Protein AF-A0AAJ1HZD8-F1 (afdb_monomer_lite)

Secondary structure (DSSP, 8-state):
-HHHHHHHHHHHHHHHHHHHHHHHHHHHH-TTGGGTS-SSHHHHHHHHHHHHHHHHHHHHHHHHHHHHHHHHHHHHHHHHHHHHHHHHHHHHHHHHHHHHHHHHHHHHHHHTTSS-HHHHHHHHHHHHHHHHHHHHTS-GGGSS-HHHHHHHHHHHHHHHHHHHHTTS--HHHHHHHHHHHHHHHHHHHHHHHHHHHHHTT-

Structure (mmCIF, N/CA/C/O backbone):
data_AF-A0AAJ1HZD8-F1
#
_entry.id   AF-A0AAJ1HZD8-F1
#
loop_
_atom_site.group_PDB
_atom_site.id
_atom_site.type_symbol
_atom_site.label_atom_id
_atom_site.label_alt_id
_atom_site.label_comp_id
_atom_site.label_asym_id
_atom_site.label_entity_id
_atom_site.label_seq_id
_atom_site.pdbx_PDB_ins_code
_atom_site.Cartn_x
_atom_site.Cartn_y
_atom_site.Cartn_z
_atom_site.occupancy
_atom_site.B_iso_or_equiv
_atom_site.auth_seq_id
_atom_site.auth_comp_id
_atom_site.auth_asym_id
_atom_site.auth_atom_id
_atom_site.pdbx_PDB_model_num
ATOM 1 N N . MET A 1 1 ? 4.731 23.337 -42.288 1.00 46.94 1 MET A N 1
ATOM 2 C CA . MET A 1 1 ? 5.148 22.136 -43.049 1.00 46.94 1 MET A CA 1
ATOM 3 C C . MET A 1 1 ? 6.538 22.318 -43.669 1.00 46.94 1 MET A C 1
ATOM 5 O O . MET A 1 1 ? 7.346 21.410 -43.554 1.00 46.94 1 MET A O 1
ATOM 9 N N . GLU A 1 2 ? 6.881 23.504 -44.189 1.00 43.34 2 GLU A N 1
ATOM 10 C CA . GLU A 1 2 ? 8.211 23.813 -44.765 1.00 43.34 2 GLU A CA 1
ATOM 11 C C . GLU A 1 2 ? 9.410 23.702 -43.801 1.00 43.34 2 GLU A C 1
ATOM 13 O O . GLU A 1 2 ? 10.510 23.363 -44.230 1.00 43.34 2 GLU A O 1
ATOM 18 N N . ILE A 1 3 ? 9.221 23.942 -42.497 1.00 48.44 3 ILE A N 1
ATOM 19 C CA . ILE A 1 3 ? 10.317 23.880 -41.508 1.00 48.44 3 ILE A CA 1
ATOM 20 C C . ILE A 1 3 ? 10.829 22.440 -41.311 1.00 48.44 3 ILE A C 1
ATOM 22 O O . ILE A 1 3 ? 12.027 22.245 -41.132 1.00 48.44 3 ILE A O 1
ATOM 26 N N . ARG A 1 4 ? 9.957 21.422 -41.412 1.00 42.38 4 ARG A N 1
ATOM 27 C CA . ARG A 1 4 ? 10.372 20.008 -41.302 1.00 42.38 4 ARG A CA 1
ATOM 28 C C . ARG A 1 4 ? 11.200 19.562 -42.509 1.00 42.38 4 ARG A C 1
ATOM 30 O O . ARG A 1 4 ? 12.235 18.939 -42.329 1.00 42.38 4 ARG A O 1
ATOM 37 N N . VAL A 1 5 ? 10.811 19.981 -43.715 1.00 49.56 5 VAL A N 1
ATOM 38 C CA . VAL A 1 5 ? 11.510 19.623 -44.965 1.00 49.56 5 VAL A CA 1
ATOM 39 C C . VAL A 1 5 ? 12.935 20.197 -45.001 1.00 49.56 5 VAL A C 1
ATOM 41 O O . VAL A 1 5 ? 13.863 19.522 -45.439 1.00 49.56 5 VAL A O 1
ATOM 44 N N . LYS A 1 6 ? 13.141 21.421 -44.490 1.00 48.50 6 LYS A N 1
ATOM 45 C CA . LYS A 1 6 ? 14.481 22.033 -44.400 1.00 48.50 6 LYS A CA 1
ATOM 46 C C . LYS A 1 6 ? 15.377 21.353 -43.360 1.00 48.50 6 LYS A C 1
ATOM 48 O O . LYS A 1 6 ? 16.585 21.277 -43.569 1.00 48.50 6 LYS A O 1
ATOM 53 N N . PHE A 1 7 ? 14.796 20.859 -42.266 1.00 55.00 7 PHE A N 1
ATOM 54 C CA . PHE A 1 7 ? 15.540 20.154 -41.223 1.00 55.00 7 PHE A CA 1
ATOM 55 C C . PHE A 1 7 ? 16.021 18.780 -41.704 1.00 55.00 7 PHE A C 1
ATOM 57 O O . PHE A 1 7 ? 17.182 18.435 -41.496 1.00 55.00 7 PHE A O 1
ATOM 64 N N . ASP A 1 8 ? 15.176 18.054 -42.440 1.00 56.31 8 ASP A N 1
ATOM 65 C CA . ASP A 1 8 ? 15.556 16.775 -43.043 1.00 56.31 8 ASP A CA 1
ATOM 66 C C . ASP A 1 8 ? 16.669 16.966 -44.083 1.00 56.31 8 ASP A C 1
ATOM 68 O O . ASP A 1 8 ? 17.677 16.266 -44.038 1.00 56.31 8 ASP A O 1
ATOM 72 N N . ALA A 1 9 ? 16.560 17.965 -44.968 1.00 63.78 9 ALA A N 1
ATOM 73 C CA . ALA A 1 9 ? 17.589 18.245 -45.975 1.00 63.78 9 ALA A CA 1
ATOM 74 C C . ALA A 1 9 ? 18.960 18.592 -45.358 1.00 63.78 9 ALA A C 1
ATOM 76 O O . ALA A 1 9 ? 19.994 18.133 -45.846 1.00 63.78 9 ALA A O 1
ATOM 77 N N . ALA A 1 10 ? 18.975 19.365 -44.267 1.00 68.50 10 ALA A N 1
ATOM 78 C CA . ALA A 1 10 ? 20.202 19.683 -43.541 1.00 68.50 10 ALA A CA 1
ATOM 79 C C . ALA A 1 10 ? 20.806 18.442 -42.862 1.00 68.50 10 ALA A C 1
ATOM 81 O O . ALA A 1 10 ? 22.021 18.252 -42.904 1.00 68.50 10 ALA A O 1
ATOM 82 N N . LEU A 1 11 ? 19.967 17.573 -42.289 1.00 70.44 11 LEU A N 1
ATOM 83 C CA . LEU A 1 11 ? 20.406 16.321 -41.674 1.00 70.44 11 LEU A CA 1
ATOM 84 C C . LEU A 1 11 ? 21.041 15.383 -42.713 1.00 70.44 11 LEU A C 1
ATOM 86 O O . LEU A 1 11 ? 22.143 14.888 -42.490 1.00 70.44 11 LEU A O 1
ATOM 90 N N . TRP A 1 12 ? 20.406 15.218 -43.879 1.00 72.75 12 TRP A N 1
ATOM 91 C CA . TRP A 1 12 ? 20.949 14.430 -44.992 1.00 72.75 12 TRP A CA 1
ATOM 92 C C . TRP A 1 12 ? 22.286 14.979 -45.497 1.00 72.75 12 TRP A C 1
ATOM 94 O O . TRP A 1 12 ? 23.216 14.205 -45.731 1.00 72.75 12 TRP A O 1
ATOM 104 N N . PHE A 1 13 ? 22.413 16.304 -45.620 1.00 74.50 13 PHE A N 1
ATOM 105 C CA . PHE A 1 13 ? 23.658 16.945 -46.047 1.00 74.50 13 PHE A CA 1
ATOM 106 C C . PHE A 1 13 ? 24.798 16.713 -45.046 1.00 74.50 13 PHE A C 1
ATOM 108 O O . PHE A 1 13 ? 25.905 16.352 -45.442 1.00 74.50 13 PHE A O 1
ATOM 115 N N . ILE A 1 14 ? 24.525 16.855 -43.745 1.00 74.88 14 ILE A N 1
ATOM 116 C CA . ILE A 1 14 ? 25.516 16.622 -42.685 1.00 74.88 14 ILE A CA 1
ATOM 117 C C . ILE A 1 14 ? 25.924 15.144 -42.641 1.00 74.88 14 ILE A C 1
ATOM 119 O O . ILE A 1 14 ? 27.114 14.842 -42.567 1.00 74.88 14 ILE A O 1
ATOM 123 N N . SER A 1 15 ? 24.973 14.212 -42.752 1.00 71.94 15 SER A N 1
ATOM 124 C CA . SER A 1 15 ? 25.277 12.777 -42.805 1.00 71.94 15 SER A CA 1
ATOM 125 C C . SER A 1 15 ? 26.122 12.402 -44.027 1.00 71.94 15 SER A C 1
ATOM 127 O O . SER A 1 15 ? 27.073 11.631 -43.891 1.00 71.94 15 SER A O 1
ATOM 129 N N . ALA A 1 16 ? 25.837 12.979 -45.199 1.00 71.88 16 ALA A N 1
ATOM 130 C CA . ALA A 1 16 ? 26.628 12.767 -46.412 1.00 71.88 16 ALA A CA 1
ATOM 131 C C . ALA A 1 16 ? 28.054 13.328 -46.279 1.00 71.88 16 ALA A C 1
ATOM 133 O O . ALA A 1 16 ? 29.021 12.673 -46.672 1.00 71.88 16 ALA A O 1
ATOM 134 N N . LEU A 1 17 ? 28.198 14.508 -45.668 1.00 77.62 17 LEU A N 1
ATOM 135 C CA . LEU A 1 17 ? 29.496 15.125 -45.400 1.00 77.62 17 LEU A CA 1
ATOM 136 C C . LEU A 1 17 ? 30.331 14.275 -44.426 1.00 77.62 17 LEU A C 1
ATOM 138 O O . LEU A 1 17 ? 31.503 14.010 -44.684 1.00 77.62 17 LEU A O 1
ATOM 142 N N . CYS A 1 18 ? 29.725 13.793 -43.337 1.00 75.19 18 CYS A N 1
ATOM 143 C CA . CYS A 1 18 ? 30.394 12.905 -42.386 1.00 75.19 18 CYS A CA 1
ATOM 144 C C . CYS A 1 18 ? 30.821 11.582 -43.037 1.00 75.19 18 CYS A C 1
ATOM 146 O O . CYS A 1 18 ? 31.934 11.123 -42.792 1.00 75.19 18 CYS A O 1
ATOM 148 N N . ALA A 1 19 ? 29.986 10.994 -43.900 1.00 74.12 19 ALA A N 1
ATOM 149 C CA . ALA A 1 19 ? 30.337 9.780 -44.634 1.00 74.12 19 ALA A CA 1
ATOM 150 C C . ALA A 1 19 ? 31.548 9.997 -45.559 1.00 74.12 19 ALA A C 1
ATOM 152 O O . ALA A 1 19 ? 32.471 9.183 -45.560 1.00 74.12 19 ALA A O 1
ATOM 153 N N . LEU A 1 20 ? 31.596 11.121 -46.284 1.00 75.81 20 LEU A N 1
ATOM 154 C CA . LEU A 1 20 ? 32.733 11.484 -47.139 1.00 75.81 20 LEU A CA 1
ATOM 155 C C . LEU A 1 20 ? 34.033 11.660 -46.345 1.00 75.81 20 LEU A C 1
ATOM 157 O O . LEU A 1 20 ? 35.082 11.183 -46.776 1.00 75.81 20 LEU A O 1
ATOM 161 N N . ILE A 1 21 ? 33.966 12.293 -45.170 1.00 75.69 21 ILE A N 1
ATOM 162 C CA . ILE A 1 21 ? 35.129 12.482 -44.291 1.00 75.69 21 ILE A CA 1
ATOM 163 C C . ILE A 1 21 ? 35.646 11.136 -43.769 1.00 75.69 21 ILE A C 1
ATOM 165 O O . ILE A 1 21 ? 36.854 10.907 -43.765 1.00 75.69 21 ILE A O 1
ATOM 169 N N . VAL A 1 22 ? 34.754 10.224 -43.373 1.00 72.94 22 VAL A N 1
ATOM 170 C CA . VAL A 1 22 ? 35.134 8.882 -42.902 1.00 72.94 22 VAL A CA 1
ATOM 171 C C . VAL A 1 22 ? 35.786 8.066 -44.020 1.00 72.94 22 VAL A C 1
ATOM 173 O O . VAL A 1 22 ? 36.813 7.431 -43.787 1.00 72.94 22 VAL A O 1
ATOM 176 N N . ILE A 1 23 ? 35.249 8.123 -45.243 1.00 71.88 23 ILE A N 1
ATOM 177 C CA . ILE A 1 23 ? 35.835 7.451 -46.413 1.00 71.88 23 ILE A CA 1
ATOM 178 C C . ILE A 1 23 ? 37.230 8.013 -46.714 1.00 71.88 23 ILE A C 1
ATOM 180 O O . ILE A 1 23 ? 38.175 7.246 -46.891 1.00 71.88 23 ILE A O 1
ATOM 184 N N . ALA A 1 24 ? 37.390 9.339 -46.712 1.00 70.50 24 ALA A N 1
ATOM 185 C CA . ALA A 1 24 ? 38.684 9.981 -46.932 1.00 70.50 24 ALA A CA 1
ATOM 186 C C . ALA A 1 24 ? 39.714 9.615 -45.845 1.00 70.50 24 ALA A C 1
ATOM 188 O O . ALA A 1 24 ? 40.867 9.320 -46.159 1.00 70.50 24 ALA A O 1
ATOM 189 N N . ALA A 1 25 ? 39.297 9.573 -44.577 1.00 67.06 25 ALA A N 1
ATOM 190 C CA . ALA A 1 25 ? 40.160 9.193 -43.462 1.00 67.06 25 ALA A CA 1
ATOM 191 C C . ALA A 1 25 ? 40.598 7.720 -43.535 1.00 67.06 25 ALA A C 1
ATOM 193 O O . ALA A 1 25 ? 41.764 7.417 -43.289 1.00 67.06 25 ALA A O 1
ATOM 194 N N . LEU A 1 26 ? 39.698 6.809 -43.925 1.00 59.72 26 LEU A N 1
ATOM 195 C CA . LEU A 1 26 ? 40.015 5.390 -44.122 1.00 59.72 26 LEU A CA 1
ATOM 196 C C . LEU A 1 26 ? 41.006 5.170 -45.276 1.00 59.72 26 LEU A C 1
ATOM 198 O O . LEU A 1 26 ? 41.916 4.353 -45.144 1.00 59.72 26 LEU A O 1
ATOM 202 N N . LEU A 1 27 ? 40.873 5.930 -46.369 1.00 64.12 27 LEU A N 1
ATOM 203 C CA . LEU A 1 27 ? 41.797 5.890 -47.510 1.00 64.12 27 LEU A CA 1
ATOM 204 C C . LEU A 1 27 ? 43.201 6.399 -47.154 1.00 64.12 27 LEU A C 1
ATOM 206 O O . LEU A 1 27 ? 44.188 5.861 -47.650 1.00 64.12 27 LEU A O 1
ATOM 210 N N . MET A 1 28 ? 43.303 7.414 -46.290 1.00 61.62 28 MET A N 1
ATOM 211 C CA . MET A 1 28 ? 44.599 7.934 -45.835 1.00 61.62 28 MET A CA 1
ATOM 212 C C . MET A 1 28 ? 45.253 7.063 -44.756 1.00 61.62 28 MET A C 1
ATOM 214 O O . MET A 1 28 ? 46.474 6.923 -44.747 1.00 61.62 28 MET A O 1
ATOM 218 N N . ALA A 1 29 ? 44.466 6.472 -43.852 1.00 57.25 29 ALA A N 1
ATOM 219 C CA . ALA A 1 29 ? 44.981 5.661 -42.747 1.00 57.25 29 ALA A CA 1
ATOM 220 C C . ALA A 1 29 ? 45.521 4.291 -43.195 1.00 57.25 29 ALA A C 1
ATOM 222 O O . ALA A 1 29 ? 46.367 3.712 -42.515 1.00 57.25 29 ALA A O 1
ATOM 223 N N . PHE A 1 30 ? 45.064 3.778 -44.340 1.00 55.66 30 PHE A N 1
ATOM 224 C CA . PHE A 1 30 ? 45.453 2.469 -44.855 1.00 55.66 30 PHE A CA 1
ATOM 225 C C . PHE A 1 30 ? 45.824 2.557 -46.345 1.00 55.66 30 PHE A C 1
ATOM 227 O O . PHE A 1 30 ? 44.998 2.279 -47.212 1.00 55.66 30 PHE A O 1
ATOM 234 N N . PRO A 1 31 ? 47.082 2.878 -46.689 1.00 54.81 31 PRO A N 1
ATOM 235 C CA . PRO A 1 31 ? 47.507 3.007 -48.088 1.00 54.81 31 PRO A CA 1
ATOM 236 C C . PRO A 1 31 ? 47.400 1.700 -48.907 1.00 54.81 31 PRO A C 1
ATOM 238 O O . PRO A 1 31 ? 47.406 1.744 -50.134 1.00 54.81 31 PRO A O 1
ATOM 241 N N . GLY A 1 32 ? 47.263 0.538 -48.248 1.00 49.59 32 GLY A N 1
ATOM 242 C CA . GLY A 1 32 ? 47.036 -0.776 -48.872 1.00 49.59 32 GLY A CA 1
ATOM 243 C C . GLY A 1 32 ? 45.564 -1.172 -49.073 1.00 49.59 32 GLY A C 1
ATOM 244 O O . GLY A 1 32 ? 45.294 -2.254 -49.589 1.00 49.59 32 GLY A O 1
ATOM 245 N N . LEU A 1 33 ? 44.604 -0.323 -48.687 1.00 52.38 33 LEU A N 1
ATOM 246 C CA . LEU A 1 33 ? 43.167 -0.590 -48.861 1.00 52.38 33 LEU A CA 1
ATOM 247 C C . LEU A 1 33 ? 42.730 -0.489 -50.336 1.00 52.38 33 LEU A C 1
ATOM 249 O O . LEU A 1 33 ? 41.674 -0.996 -50.698 1.00 52.38 33 LEU A O 1
ATOM 253 N N . SER A 1 34 ? 43.560 0.092 -51.208 1.00 52.97 34 SER A N 1
ATOM 254 C CA . SER A 1 34 ? 43.328 0.186 -52.658 1.00 52.97 34 SER A CA 1
ATOM 255 C C . SER A 1 34 ? 43.202 -1.173 -53.358 1.00 52.97 34 SER A C 1
ATOM 257 O O . SER A 1 34 ? 42.509 -1.259 -54.364 1.00 52.97 34 SER A O 1
ATOM 259 N N . GLY A 1 35 ? 43.815 -2.236 -52.819 1.00 53.47 35 GLY A N 1
ATOM 260 C CA . GLY A 1 35 ? 43.671 -3.611 -53.326 1.00 53.47 35 GLY A CA 1
ATOM 261 C C . GLY A 1 35 ? 42.457 -4.371 -52.776 1.00 53.47 35 GLY A C 1
ATOM 262 O O . GLY A 1 35 ? 42.157 -5.463 -53.245 1.00 53.47 35 GLY A O 1
ATOM 263 N N . TRP A 1 36 ? 41.781 -3.813 -51.768 1.00 55.19 36 TRP A N 1
ATOM 264 C CA . TRP A 1 36 ? 40.538 -4.331 -51.177 1.00 55.19 36 TRP A CA 1
ATOM 265 C C . TRP A 1 36 ? 39.314 -3.508 -51.580 1.00 55.19 36 TRP A C 1
ATOM 267 O O . TRP A 1 36 ? 38.179 -3.944 -51.384 1.00 55.19 36 TRP A O 1
ATOM 277 N N . LEU A 1 37 ? 39.540 -2.315 -52.132 1.00 55.81 37 LEU A N 1
ATOM 278 C CA . LEU A 1 37 ? 38.500 -1.518 -52.743 1.00 55.81 37 LEU A CA 1
ATOM 279 C C . LEU A 1 37 ? 38.065 -2.200 -54.037 1.00 55.81 37 LEU A C 1
ATOM 281 O O . LEU A 1 37 ? 38.899 -2.487 -54.899 1.00 55.81 37 LEU A O 1
ATOM 285 N N . PRO A 1 38 ? 36.767 -2.472 -54.178 1.00 55.84 38 PRO A N 1
ATOM 286 C CA . PRO A 1 38 ? 36.262 -3.100 -55.375 1.00 55.84 38 PRO A CA 1
ATOM 287 C C . PRO A 1 38 ? 36.575 -2.263 -56.614 1.00 55.84 38 PRO A C 1
ATOM 289 O O . PRO A 1 38 ? 36.341 -1.054 -56.649 1.00 55.84 38 PRO A O 1
ATOM 292 N N . SER A 1 39 ? 37.120 -2.923 -57.631 1.00 57.72 39 SER A N 1
ATOM 293 C CA . SER A 1 39 ? 37.630 -2.261 -58.839 1.00 57.72 39 SER A CA 1
ATOM 294 C C . SER A 1 39 ? 36.516 -1.793 -59.781 1.00 57.72 39 SER A C 1
ATOM 296 O O . SER A 1 39 ? 36.755 -0.948 -60.642 1.00 57.72 39 SER A O 1
ATOM 298 N N . ASN A 1 40 ? 35.288 -2.287 -59.577 1.00 58.22 40 ASN A N 1
ATOM 299 C CA . ASN A 1 40 ? 34.123 -2.005 -60.408 1.00 58.22 40 ASN A CA 1
ATOM 300 C C . ASN A 1 40 ? 32.962 -1.408 -59.592 1.00 58.22 40 ASN A C 1
ATOM 302 O O . ASN A 1 40 ? 32.740 -1.739 -58.426 1.00 58.22 40 ASN A O 1
ATOM 306 N N . SER A 1 41 ? 32.166 -0.552 -60.239 1.00 60.06 41 SER A N 1
ATOM 307 C CA . SER A 1 41 ? 31.037 0.171 -59.628 1.00 60.06 41 SER A CA 1
ATOM 308 C C . SER A 1 41 ? 29.962 -0.737 -59.010 1.00 60.06 41 SER A C 1
ATOM 310 O O . SER A 1 41 ? 29.320 -0.347 -58.035 1.00 60.06 41 SER A O 1
ATOM 312 N N . SER A 1 42 ? 29.787 -1.955 -59.533 1.00 57.69 42 SER A N 1
ATOM 313 C CA . SER A 1 42 ? 28.851 -2.963 -59.016 1.00 57.69 42 SER A CA 1
ATOM 314 C C . SER A 1 42 ? 29.259 -3.522 -57.651 1.00 57.69 42 SER A C 1
ATOM 316 O O . SER A 1 42 ? 28.411 -3.740 -56.789 1.00 57.69 42 SER A O 1
ATOM 318 N N . GLU A 1 43 ? 30.553 -3.732 -57.435 1.00 57.41 43 GLU A N 1
ATOM 319 C CA . GLU A 1 43 ? 31.082 -4.241 -56.175 1.00 57.41 43 GLU A CA 1
ATOM 320 C C . GLU A 1 43 ? 31.162 -3.117 -55.119 1.00 57.41 43 GLU A C 1
ATOM 322 O O . GLU A 1 43 ? 30.891 -3.341 -53.944 1.00 57.41 43 GLU A O 1
ATOM 327 N N . LEU A 1 44 ? 31.422 -1.866 -55.522 1.00 60.44 44 LEU A N 1
ATOM 328 C CA . LEU A 1 44 ? 31.287 -0.695 -54.637 1.00 60.44 44 LEU A CA 1
ATOM 329 C C . LEU A 1 44 ? 29.855 -0.575 -54.087 1.00 60.44 44 LEU A C 1
ATOM 331 O O . LEU A 1 44 ? 29.659 -0.340 -52.894 1.00 60.44 44 LEU A O 1
ATOM 335 N N . ALA A 1 45 ? 28.848 -0.794 -54.940 1.00 63.12 45 ALA A N 1
ATOM 336 C CA . ALA A 1 45 ? 27.447 -0.779 -54.534 1.00 63.12 45 ALA A CA 1
ATOM 337 C C . ALA A 1 45 ? 27.108 -1.898 -53.530 1.00 63.12 45 ALA A C 1
ATOM 339 O O . ALA A 1 45 ? 26.392 -1.641 -52.561 1.00 63.12 45 ALA A O 1
ATOM 340 N N . SER A 1 46 ? 27.645 -3.112 -53.707 1.00 61.88 46 SER A N 1
ATOM 341 C CA . SER A 1 46 ? 27.395 -4.234 -52.788 1.00 61.88 46 SER A CA 1
ATOM 342 C C . SER A 1 46 ? 28.060 -4.039 -51.419 1.00 61.88 46 SER A C 1
ATOM 344 O O . SER A 1 46 ? 27.468 -4.377 -50.389 1.00 61.88 46 SER A O 1
ATOM 346 N N . TRP A 1 47 ? 29.239 -3.414 -51.375 1.00 64.19 47 TRP A N 1
ATOM 347 C CA . TRP A 1 47 ? 29.897 -3.017 -50.128 1.00 64.19 47 TRP A CA 1
ATOM 348 C C . TRP A 1 47 ? 29.092 -1.962 -49.362 1.00 64.19 47 TRP A C 1
ATOM 350 O O . TRP A 1 47 ? 28.836 -2.132 -48.168 1.00 64.19 47 TRP A O 1
ATOM 360 N N . PHE A 1 48 ? 28.617 -0.910 -50.038 1.00 69.25 48 PHE A N 1
ATOM 361 C CA . PHE A 1 48 ? 27.763 0.101 -49.404 1.00 69.25 48 PHE A CA 1
ATOM 362 C C . PHE A 1 48 ? 26.430 -0.473 -48.917 1.00 69.25 48 PHE A C 1
ATOM 364 O O . PHE A 1 48 ? 25.980 -0.124 -47.825 1.00 69.25 48 PHE A O 1
ATOM 371 N N . GLN A 1 49 ? 25.821 -1.390 -49.674 1.00 67.50 49 GLN A N 1
ATOM 372 C CA . GLN A 1 49 ? 24.620 -2.107 -49.240 1.00 67.50 49 GLN A CA 1
ATOM 373 C C . GLN A 1 49 ? 24.884 -2.968 -48.002 1.00 67.50 49 GLN A C 1
ATOM 375 O O . GLN A 1 49 ? 24.065 -2.976 -47.087 1.00 67.50 49 GLN A O 1
ATOM 380 N N . SER A 1 50 ? 26.035 -3.639 -47.935 1.00 67.75 50 SER A N 1
ATOM 381 C CA . SER A 1 50 ? 26.410 -4.481 -46.793 1.00 67.75 50 SER A CA 1
ATOM 382 C C . SER A 1 50 ? 26.643 -3.651 -45.527 1.00 67.75 50 SER A C 1
ATOM 384 O O . SER A 1 50 ? 26.114 -3.977 -44.465 1.00 67.75 50 SER A O 1
ATOM 386 N N . ILE A 1 51 ? 27.361 -2.529 -45.639 1.00 70.50 51 ILE A N 1
ATOM 387 C CA . ILE A 1 51 ? 27.577 -1.592 -44.525 1.00 70.50 51 ILE A CA 1
ATOM 388 C C . ILE A 1 51 ? 26.247 -0.964 -44.087 1.00 70.50 51 ILE A C 1
ATOM 390 O O . ILE A 1 51 ? 25.962 -0.890 -42.891 1.00 70.50 51 ILE A O 1
ATOM 394 N N . GLY A 1 52 ? 25.404 -0.564 -45.043 1.00 66.44 52 GLY A N 1
ATOM 395 C CA . GLY A 1 52 ? 24.068 -0.034 -44.775 1.00 66.44 52 GLY A CA 1
ATOM 396 C C . GLY A 1 52 ? 23.162 -1.047 -44.071 1.00 66.44 52 GLY A C 1
ATOM 397 O O . GLY A 1 52 ? 22.478 -0.690 -43.114 1.00 66.44 52 GLY A O 1
ATOM 398 N N . ALA A 1 53 ? 23.204 -2.318 -44.477 1.00 63.56 53 ALA A N 1
ATOM 399 C CA . ALA A 1 53 ? 22.454 -3.398 -43.842 1.00 63.56 53 ALA A CA 1
ATOM 400 C C . ALA A 1 53 ? 22.921 -3.647 -42.399 1.00 63.56 53 ALA A C 1
ATOM 402 O O . ALA A 1 53 ? 22.090 -3.744 -41.498 1.00 63.56 53 ALA A O 1
ATOM 403 N N . ILE A 1 54 ? 24.235 -3.676 -42.151 1.00 70.12 54 ILE A N 1
ATOM 404 C CA . ILE A 1 54 ? 24.793 -3.800 -40.793 1.00 70.12 54 ILE A CA 1
ATOM 405 C C . ILE A 1 54 ? 24.370 -2.603 -39.928 1.00 70.12 54 ILE A C 1
ATOM 407 O O . ILE A 1 54 ? 23.917 -2.788 -38.798 1.00 70.12 54 ILE A O 1
ATOM 411 N N . GLY A 1 55 ? 24.450 -1.383 -40.466 1.00 74.62 55 GLY A N 1
ATOM 412 C CA . GLY A 1 55 ? 23.998 -0.170 -39.783 1.00 74.62 55 GLY A CA 1
ATOM 413 C C . GLY A 1 55 ? 22.506 -0.205 -39.440 1.00 74.62 55 GLY A C 1
ATOM 414 O O . GLY A 1 55 ? 22.126 0.130 -38.318 1.00 74.62 55 GLY A O 1
ATOM 415 N N . ALA A 1 56 ? 21.664 -0.680 -40.361 1.00 73.12 56 ALA A N 1
ATOM 416 C CA . ALA A 1 56 ? 20.233 -0.853 -40.128 1.00 73.12 56 ALA A CA 1
ATOM 417 C C . ALA A 1 56 ? 19.952 -1.892 -39.030 1.00 73.12 5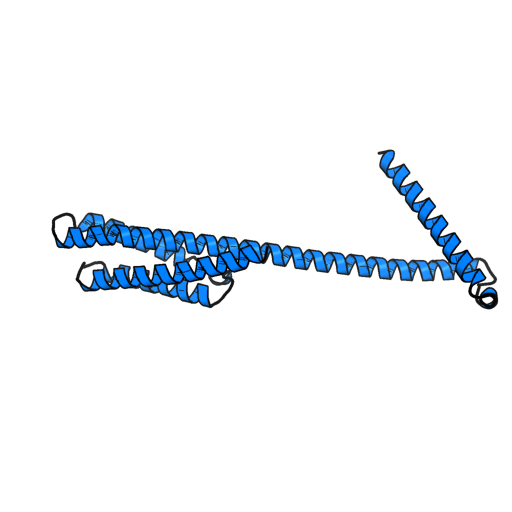6 ALA A C 1
ATOM 419 O O . ALA A 1 56 ? 19.136 -1.634 -38.148 1.00 73.12 56 ALA A O 1
ATOM 420 N N . ILE A 1 57 ? 20.664 -3.025 -39.024 1.00 69.56 57 ILE A N 1
ATOM 421 C CA . ILE A 1 57 ? 20.539 -4.059 -37.984 1.00 69.56 57 ILE A CA 1
ATOM 422 C C . ILE A 1 57 ? 20.915 -3.497 -36.606 1.00 69.56 57 ILE A C 1
ATOM 424 O O . ILE A 1 57 ? 20.179 -3.701 -35.640 1.00 69.56 57 ILE A O 1
ATOM 428 N N . ILE A 1 58 ? 22.020 -2.751 -36.507 1.00 76.25 58 ILE A N 1
ATOM 429 C CA . ILE A 1 58 ? 22.445 -2.108 -35.254 1.00 76.25 58 ILE A CA 1
ATOM 430 C C . ILE A 1 58 ? 21.422 -1.054 -34.808 1.00 76.25 58 ILE A C 1
ATOM 432 O O . ILE A 1 58 ? 21.086 -0.990 -33.625 1.00 76.25 58 ILE A O 1
ATOM 436 N N . GLY A 1 59 ? 20.894 -0.259 -35.743 1.00 78.88 59 GLY A N 1
ATOM 437 C CA . GLY A 1 59 ? 19.864 0.744 -35.470 1.00 78.88 59 GLY A CA 1
ATOM 438 C C . GLY A 1 59 ? 18.579 0.126 -34.920 1.00 78.88 59 GLY A C 1
ATOM 439 O O . GLY A 1 59 ? 18.082 0.565 -33.882 1.00 78.88 59 GLY A O 1
ATOM 440 N N . VAL A 1 60 ? 18.094 -0.947 -35.552 1.00 79.81 60 VAL A N 1
ATOM 441 C CA . VAL A 1 60 ? 16.934 -1.714 -35.074 1.00 79.81 60 VAL A CA 1
ATOM 442 C C . VAL A 1 60 ? 17.220 -2.309 -33.697 1.00 79.81 60 VAL A C 1
ATOM 444 O O . VAL A 1 60 ? 16.417 -2.137 -32.785 1.00 79.81 60 VAL A O 1
ATOM 447 N N . TRP A 1 61 ? 18.383 -2.936 -33.496 1.00 81.38 61 TRP A N 1
ATOM 448 C CA . TRP A 1 61 ? 18.766 -3.507 -32.202 1.00 81.38 61 TRP A CA 1
ATOM 449 C C . TRP A 1 61 ? 18.798 -2.456 -31.083 1.00 81.38 61 TRP A C 1
ATOM 451 O O . TRP A 1 61 ? 18.288 -2.693 -29.984 1.00 81.38 61 TRP A O 1
ATOM 461 N N . TRP A 1 62 ? 19.354 -1.273 -31.355 1.00 86.50 62 TRP A N 1
ATOM 462 C CA . TRP A 1 62 ? 19.390 -0.172 -30.395 1.00 86.50 62 TRP A CA 1
ATOM 463 C C . TRP A 1 62 ? 17.985 0.343 -30.067 1.00 86.50 62 TRP A C 1
ATOM 465 O O . TRP A 1 62 ? 17.644 0.474 -28.889 1.00 86.50 62 TRP A O 1
ATOM 475 N N . GLN A 1 63 ? 17.145 0.553 -31.084 1.00 84.19 63 GLN A N 1
ATOM 476 C CA . GLN A 1 63 ? 15.761 0.993 -30.912 1.00 84.19 63 GLN A CA 1
ATOM 477 C C . GLN A 1 63 ? 14.936 -0.021 -30.110 1.00 84.19 63 GLN A C 1
ATOM 479 O O . GLN A 1 63 ? 14.249 0.363 -29.163 1.00 84.19 63 GLN A O 1
ATOM 484 N N . THR A 1 64 ? 15.030 -1.315 -30.427 1.00 80.81 64 THR A N 1
ATOM 485 C CA . THR A 1 64 ? 14.314 -2.371 -29.699 1.00 80.81 64 THR A CA 1
ATOM 486 C C . THR A 1 64 ? 14.759 -2.439 -28.239 1.00 80.81 64 THR A C 1
ATOM 488 O O . THR A 1 64 ? 13.919 -2.517 -27.343 1.00 80.81 64 THR A O 1
ATOM 491 N N . ASN A 1 65 ? 16.063 -2.346 -27.960 1.00 80.38 65 ASN A N 1
ATOM 492 C CA . ASN A 1 65 ? 16.563 -2.329 -26.582 1.00 80.38 65 ASN A CA 1
ATOM 493 C C . ASN A 1 65 ? 16.135 -1.082 -25.810 1.00 80.38 65 ASN A C 1
ATOM 495 O O . ASN A 1 65 ? 15.828 -1.168 -24.618 1.00 80.38 65 ASN A O 1
ATOM 499 N N . TYR A 1 66 ? 16.099 0.072 -26.476 1.00 84.62 66 TYR A N 1
ATOM 500 C CA . TYR A 1 66 ? 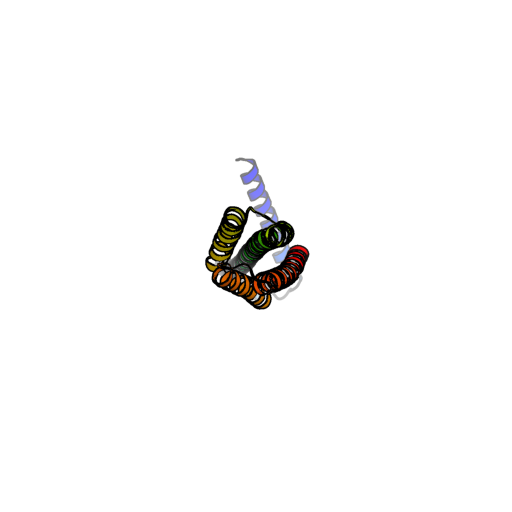15.599 1.303 -25.882 1.00 84.62 66 TYR A CA 1
ATOM 501 C C . TYR A 1 66 ? 14.116 1.171 -25.513 1.00 84.62 66 TYR A C 1
ATOM 503 O O . TYR A 1 66 ? 13.761 1.379 -24.353 1.00 84.62 66 TYR A O 1
ATOM 511 N N . GLN A 1 67 ? 13.278 0.701 -26.443 1.00 78.69 67 GLN A N 1
ATOM 512 C CA . GLN A 1 67 ? 11.850 0.458 -26.210 1.00 78.69 67 GLN A CA 1
ATOM 513 C C . GLN A 1 67 ? 11.609 -0.572 -25.100 1.00 78.69 67 GLN A C 1
ATOM 515 O O . GLN A 1 67 ? 10.775 -0.352 -24.225 1.00 78.69 67 GLN A O 1
ATOM 520 N N . LEU A 1 68 ? 12.379 -1.666 -25.062 1.00 78.94 68 LEU A N 1
ATOM 521 C CA . LEU A 1 68 ? 12.317 -2.651 -23.976 1.00 78.94 68 LEU A CA 1
ATOM 522 C C . LEU A 1 68 ? 12.670 -2.032 -22.621 1.00 78.94 68 LEU A C 1
ATOM 524 O O . LEU A 1 68 ? 12.061 -2.366 -21.602 1.00 78.94 68 LEU A O 1
ATOM 528 N N . ARG A 1 69 ? 13.659 -1.135 -22.582 1.00 78.31 69 ARG A N 1
ATOM 529 C CA . ARG A 1 69 ? 14.058 -0.448 -21.352 1.00 78.31 69 ARG A CA 1
ATOM 530 C C . ARG A 1 69 ? 12.989 0.538 -20.893 1.00 78.31 69 ARG A C 1
ATOM 532 O O . ARG A 1 69 ? 12.722 0.601 -19.695 1.00 78.31 69 ARG A O 1
ATOM 539 N N . GLU A 1 70 ? 12.377 1.279 -21.809 1.00 77.44 70 GLU A N 1
ATOM 540 C CA . GLU A 1 70 ? 11.267 2.181 -21.497 1.00 77.44 70 GLU A CA 1
ATOM 541 C C . GLU A 1 70 ? 10.021 1.426 -21.040 1.00 77.44 70 GLU A C 1
ATOM 543 O O . GLU A 1 70 ? 9.462 1.778 -20.006 1.00 77.44 70 GLU A O 1
ATOM 548 N N . ALA A 1 71 ? 9.653 0.333 -21.711 1.00 74.69 71 ALA A N 1
ATOM 549 C CA . ALA A 1 71 ? 8.536 -0.522 -21.310 1.00 74.69 71 ALA A CA 1
ATOM 550 C C . ALA A 1 71 ? 8.743 -1.127 -19.910 1.00 74.69 71 ALA A C 1
ATOM 552 O O . ALA A 1 71 ? 7.823 -1.182 -19.093 1.00 74.69 71 ALA A O 1
ATOM 553 N N . LYS A 1 72 ? 9.976 -1.537 -19.580 1.00 75.69 72 LYS A N 1
ATOM 554 C CA . LYS A 1 72 ? 10.315 -1.999 -18.224 1.00 75.69 72 LYS A CA 1
ATOM 555 C C . LYS A 1 72 ? 10.209 -0.876 -17.192 1.00 75.69 72 LYS A C 1
ATOM 557 O O . LYS A 1 72 ? 9.714 -1.114 -16.093 1.00 75.69 72 LYS A O 1
ATOM 562 N N . LYS A 1 73 ? 10.653 0.339 -17.531 1.00 75.38 73 LYS A N 1
ATOM 563 C CA . LYS A 1 73 ? 10.547 1.509 -16.646 1.00 75.38 73 LYS A CA 1
ATOM 564 C C . LYS A 1 73 ? 9.095 1.924 -16.417 1.00 75.38 73 LYS A C 1
ATOM 566 O O . LYS A 1 73 ? 8.738 2.170 -15.271 1.00 75.38 73 LYS A O 1
ATOM 571 N N . SER A 1 74 ? 8.265 1.965 -17.459 1.00 73.81 74 SER A N 1
ATOM 572 C CA . SER A 1 74 ? 6.850 2.332 -17.337 1.00 73.81 74 SER A CA 1
ATOM 573 C C . SER A 1 74 ? 6.082 1.309 -16.503 1.00 73.81 74 SER A C 1
ATOM 575 O O . SER A 1 74 ? 5.367 1.689 -15.583 1.00 73.81 74 SER A O 1
ATOM 577 N N . THR A 1 75 ? 6.315 0.013 -16.725 1.00 78.88 75 THR A N 1
ATOM 578 C CA . THR A 1 75 ? 5.693 -1.052 -15.922 1.00 78.88 75 THR A CA 1
ATOM 579 C C . THR A 1 75 ? 6.124 -0.977 -14.452 1.00 78.88 75 THR A C 1
ATOM 581 O O . THR A 1 75 ? 5.305 -1.153 -13.551 1.00 78.88 75 THR A O 1
ATOM 584 N N . ALA A 1 76 ? 7.402 -0.681 -14.183 1.00 80.56 76 ALA A N 1
ATOM 585 C CA . ALA A 1 76 ? 7.908 -0.515 -12.821 1.00 80.56 76 ALA A CA 1
ATOM 586 C C . ALA A 1 76 ? 7.349 0.738 -12.124 1.00 80.56 76 ALA A C 1
ATOM 588 O O . ALA A 1 76 ? 7.070 0.683 -10.928 1.00 80.56 76 ALA A O 1
ATOM 589 N N . ALA A 1 77 ? 7.166 1.840 -12.859 1.00 79.25 77 ALA A N 1
ATOM 590 C CA . ALA A 1 77 ? 6.537 3.056 -12.349 1.00 79.25 77 ALA A CA 1
ATOM 591 C C . ALA A 1 77 ? 5.063 2.809 -11.998 1.00 79.25 77 ALA A C 1
ATOM 593 O O . ALA A 1 77 ? 4.673 3.042 -10.861 1.00 79.25 77 ALA A O 1
ATOM 594 N N . ILE A 1 78 ? 4.293 2.199 -12.908 1.00 81.00 78 ILE A N 1
ATOM 595 C CA . ILE A 1 78 ? 2.883 1.842 -12.671 1.00 81.00 78 ILE A CA 1
ATOM 596 C C . ILE A 1 78 ? 2.749 0.922 -11.454 1.00 81.00 78 ILE A C 1
ATOM 598 O O . ILE A 1 78 ? 1.904 1.144 -10.590 1.00 81.00 78 ILE A O 1
ATOM 602 N N . LYS A 1 79 ? 3.608 -0.100 -11.343 1.00 82.75 79 LYS A N 1
ATOM 603 C CA . LYS A 1 79 ? 3.605 -0.995 -10.180 1.00 82.75 79 LYS A CA 1
ATOM 604 C C . LYS A 1 79 ? 3.868 -0.231 -8.880 1.00 82.75 79 LYS A C 1
ATOM 606 O O . LYS A 1 79 ? 3.216 -0.493 -7.876 1.00 82.75 79 LYS A O 1
ATOM 611 N N . LYS A 1 80 ? 4.816 0.704 -8.892 1.00 82.25 80 LYS A N 1
ATOM 612 C CA . LYS A 1 80 ? 5.160 1.509 -7.719 1.00 82.25 80 LYS A CA 1
ATOM 613 C C . LYS A 1 80 ? 4.027 2.458 -7.322 1.00 82.25 80 LYS A C 1
ATOM 615 O O . LYS A 1 80 ? 3.737 2.559 -6.134 1.00 82.25 80 LYS A O 1
ATOM 620 N N . ASP A 1 81 ? 3.389 3.111 -8.287 1.00 85.44 81 ASP A N 1
ATOM 621 C CA . ASP A 1 81 ? 2.260 4.012 -8.037 1.00 85.44 81 ASP A CA 1
ATOM 622 C C . ASP A 1 81 ? 1.065 3.238 -7.466 1.00 85.44 81 ASP A C 1
ATOM 624 O O . ASP A 1 81 ? 0.456 3.674 -6.490 1.00 85.44 81 ASP A O 1
ATOM 628 N N . ASN A 1 82 ? 0.806 2.031 -7.983 1.00 86.12 82 ASN A N 1
ATOM 629 C CA . ASN A 1 82 ? -0.186 1.122 -7.412 1.00 86.12 82 ASN A CA 1
ATOM 630 C C . ASN A 1 82 ? 0.163 0.726 -5.967 1.00 86.12 82 ASN A C 1
ATOM 632 O O . ASN A 1 82 ? -0.695 0.806 -5.093 1.00 86.12 82 ASN A O 1
ATOM 636 N N . GLU A 1 83 ? 1.417 0.349 -5.681 1.00 86.62 83 GLU A N 1
ATOM 637 C CA . GLU A 1 83 ? 1.860 0.011 -4.317 1.00 86.62 83 GLU A CA 1
ATOM 638 C C . GLU A 1 83 ? 1.676 1.192 -3.339 1.00 86.62 83 GLU A C 1
ATOM 640 O O . GLU A 1 83 ? 1.295 0.984 -2.185 1.00 86.62 83 GLU A O 1
ATOM 645 N N . ILE A 1 84 ? 1.929 2.428 -3.787 1.00 88.31 84 ILE A N 1
ATOM 646 C CA . ILE A 1 84 ? 1.719 3.653 -2.998 1.00 88.31 84 ILE A CA 1
ATOM 647 C C . ILE A 1 84 ? 0.227 3.868 -2.731 1.00 88.31 84 ILE A C 1
ATOM 649 O O . ILE A 1 84 ? -0.161 4.001 -1.571 1.00 88.31 84 ILE A O 1
ATOM 653 N N . ALA A 1 85 ? -0.610 3.833 -3.771 1.00 88.06 85 ALA A N 1
ATOM 654 C CA . ALA A 1 85 ? -2.052 4.042 -3.650 1.00 88.06 85 ALA A CA 1
ATOM 655 C C . ALA A 1 85 ? -2.714 2.999 -2.733 1.00 88.06 85 ALA A C 1
ATOM 657 O O . ALA A 1 85 ? -3.582 3.324 -1.918 1.00 88.06 85 ALA A O 1
ATOM 658 N N . VAL A 1 86 ? -2.269 1.742 -2.823 1.00 87.75 86 VAL A N 1
ATOM 659 C CA . VAL A 1 86 ? -2.700 0.672 -1.921 1.00 87.75 86 VAL A CA 1
ATOM 660 C C . VAL A 1 86 ? -2.285 1.023 -0.489 1.00 87.75 86 VAL A C 1
ATOM 662 O O . VAL A 1 86 ? -3.148 1.133 0.375 1.00 87.75 86 VAL A O 1
ATOM 665 N N . LEU A 1 87 ? -1.008 1.311 -0.213 1.00 88.88 87 LEU A N 1
ATOM 666 C CA . LEU A 1 87 ? -0.562 1.683 1.140 1.00 88.88 87 LEU A CA 1
ATOM 667 C C . LEU A 1 87 ? -1.317 2.884 1.737 1.00 88.88 87 LEU A C 1
ATOM 669 O O . LEU A 1 87 ? -1.654 2.860 2.921 1.00 88.88 87 LEU A O 1
ATOM 673 N N . GLU A 1 88 ? -1.600 3.915 0.944 1.00 89.88 88 GLU A N 1
ATOM 674 C CA . GLU A 1 88 ? -2.380 5.078 1.379 1.00 89.88 88 GLU A CA 1
ATOM 675 C C . GLU A 1 88 ? -3.806 4.688 1.776 1.00 89.88 88 GLU A C 1
ATOM 677 O O . GLU A 1 88 ? -4.299 5.115 2.824 1.00 89.88 88 GLU A O 1
ATOM 682 N N . ARG A 1 89 ? -4.442 3.799 1.004 1.00 88.06 89 ARG A N 1
ATOM 683 C CA . ARG A 1 89 ? -5.761 3.251 1.333 1.00 88.06 89 ARG A CA 1
ATOM 684 C C . ARG A 1 89 ? -5.737 2.436 2.628 1.00 88.06 89 ARG A C 1
ATOM 686 O O . ARG A 1 89 ? -6.635 2.607 3.452 1.00 88.06 89 ARG A O 1
ATOM 693 N N . ALA A 1 90 ? -4.721 1.597 2.850 1.00 87.94 90 ALA A N 1
ATOM 694 C CA . ALA A 1 90 ? -4.548 0.887 4.125 1.00 87.94 90 ALA A CA 1
ATOM 695 C C . ALA A 1 90 ? -4.407 1.857 5.303 1.00 87.94 90 ALA A C 1
ATOM 697 O O . ALA A 1 90 ? -5.070 1.684 6.327 1.00 87.94 90 ALA A O 1
ATOM 698 N N . ILE A 1 91 ? -3.570 2.890 5.162 1.00 91.31 91 ILE A N 1
ATOM 699 C CA . ILE A 1 91 ? -3.375 3.902 6.208 1.00 91.31 91 ILE A CA 1
ATOM 700 C C . ILE A 1 91 ? -4.691 4.607 6.516 1.00 91.31 91 ILE A C 1
ATOM 702 O O . ILE A 1 91 ? -5.004 4.780 7.691 1.00 91.31 91 ILE A O 1
ATOM 706 N N . PHE A 1 92 ? -5.467 4.978 5.495 1.00 89.56 92 PHE A N 1
ATOM 707 C CA . PHE A 1 92 ? -6.773 5.603 5.677 1.00 89.56 92 PHE A CA 1
ATOM 708 C C . PHE A 1 92 ? -7.715 4.707 6.491 1.00 89.56 92 PHE A C 1
ATOM 710 O O . PHE A 1 92 ? -8.191 5.130 7.543 1.00 89.56 92 PHE A O 1
ATOM 717 N N . ILE A 1 93 ? -7.902 3.448 6.075 1.00 86.50 93 ILE A N 1
ATOM 718 C CA . ILE A 1 93 ? -8.793 2.496 6.760 1.00 86.50 93 ILE A CA 1
ATOM 719 C C . ILE A 1 93 ? -8.358 2.292 8.220 1.00 86.50 93 ILE A C 1
ATOM 721 O O . ILE A 1 93 ? -9.179 2.404 9.133 1.00 86.50 93 ILE A O 1
ATOM 725 N N . ILE A 1 94 ? -7.064 2.041 8.463 1.00 88.19 94 ILE A N 1
ATOM 726 C CA . ILE A 1 94 ? -6.543 1.811 9.819 1.00 88.19 94 ILE A CA 1
ATOM 727 C C . ILE A 1 94 ? -6.635 3.082 10.675 1.00 88.19 94 ILE A C 1
ATOM 729 O O . ILE A 1 94 ? -6.967 2.990 11.856 1.00 88.19 94 ILE A O 1
ATOM 733 N N . SER A 1 95 ? -6.342 4.265 10.121 1.00 87.19 95 SER A N 1
ATOM 734 C CA . SER A 1 95 ? -6.406 5.528 10.872 1.00 87.19 95 SER A CA 1
ATOM 735 C C . SER A 1 95 ? -7.836 5.834 11.290 1.00 87.19 95 SER A C 1
ATOM 737 O O . SER A 1 95 ? -8.070 6.120 12.462 1.00 87.19 95 SER A O 1
ATOM 739 N N . SER A 1 96 ? -8.796 5.685 10.371 1.00 83.75 96 SER A N 1
ATOM 740 C CA . SER A 1 96 ? -10.217 5.853 10.674 1.00 83.75 96 SER A CA 1
ATOM 741 C C . SER A 1 96 ? -10.679 4.869 11.749 1.00 83.75 96 SER A C 1
ATOM 743 O O . SER A 1 96 ? -11.327 5.279 12.710 1.00 83.75 96 SER A O 1
ATOM 745 N N . LEU A 1 97 ? -10.296 3.591 11.648 1.00 82.88 97 LEU A N 1
ATOM 746 C CA . LEU A 1 97 ? -10.626 2.592 12.665 1.00 82.88 97 LEU A CA 1
ATOM 747 C C . LEU A 1 97 ? -10.020 2.955 14.030 1.00 82.88 97 LEU A C 1
ATOM 749 O O . LEU A 1 97 ? -10.726 2.967 15.036 1.00 82.88 97 LEU A O 1
ATOM 753 N N . LYS A 1 98 ? -8.733 3.315 14.070 1.00 86.56 98 LYS A N 1
ATOM 754 C CA . LYS A 1 98 ? -8.022 3.693 15.299 1.00 86.56 98 LYS A CA 1
ATOM 755 C C . LYS A 1 98 ? -8.642 4.917 15.972 1.00 86.56 98 LYS A C 1
ATOM 757 O O . LYS A 1 98 ? -8.862 4.894 17.180 1.00 86.56 98 LYS A O 1
ATOM 762 N N . GLU A 1 99 ? -8.881 5.987 15.219 1.00 81.62 99 GLU A N 1
ATOM 763 C CA . GLU A 1 99 ? -9.459 7.231 15.740 1.00 81.62 99 GLU A CA 1
ATOM 764 C C . GLU A 1 99 ? -10.862 6.995 16.294 1.00 81.62 99 GLU A C 1
ATOM 766 O O . GLU A 1 99 ? -11.187 7.478 17.378 1.00 81.62 99 GLU A O 1
ATOM 771 N N . MET A 1 100 ? -11.669 6.184 15.608 1.00 74.31 100 MET A N 1
ATOM 772 C CA . MET A 1 100 ? -13.010 5.849 16.073 1.00 74.31 100 MET A CA 1
ATOM 773 C C . MET A 1 100 ? -12.988 4.950 17.308 1.00 74.31 100 MET A C 1
ATOM 775 O O . MET A 1 100 ? -13.714 5.232 18.258 1.00 74.31 100 MET A O 1
ATOM 779 N N . VAL A 1 101 ? -12.133 3.924 17.356 1.00 75.19 101 VAL A N 1
ATOM 780 C CA . VAL A 1 101 ? -11.956 3.079 18.550 1.00 75.19 101 VAL A CA 1
ATOM 781 C C . VAL A 1 101 ? -1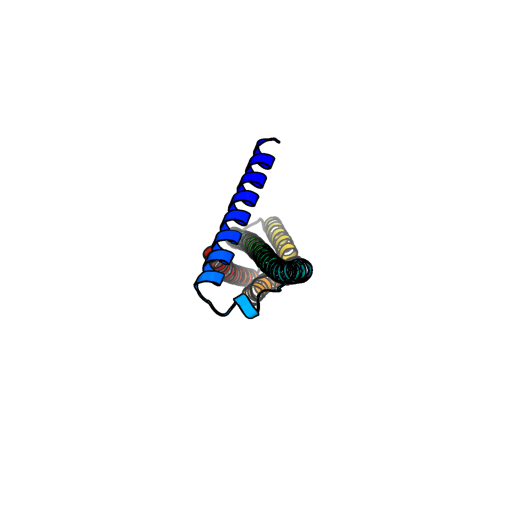1.493 3.925 19.740 1.00 75.19 101 VAL A C 1
ATOM 783 O O . VAL A 1 101 ? -12.071 3.829 20.821 1.00 75.19 101 VAL A O 1
ATOM 786 N N . ALA A 1 102 ? -10.525 4.825 19.541 1.00 74.31 102 ALA A N 1
ATOM 787 C CA . ALA A 1 102 ? -10.043 5.729 20.584 1.00 74.31 102 ALA A CA 1
ATOM 788 C C . ALA A 1 102 ? -11.135 6.697 21.073 1.00 74.31 102 ALA A C 1
ATOM 790 O O . ALA A 1 102 ? -11.319 6.863 22.280 1.00 74.31 102 ALA A O 1
ATOM 791 N N . ALA A 1 103 ? -11.895 7.300 20.153 1.00 69.44 103 ALA A N 1
ATOM 792 C CA . ALA A 1 103 ? -12.993 8.200 20.491 1.00 69.44 103 ALA A CA 1
ATOM 793 C C . ALA A 1 103 ? -14.113 7.467 21.241 1.00 69.44 103 ALA A C 1
ATOM 795 O O . ALA A 1 103 ? -14.654 7.993 22.210 1.00 69.44 103 ALA A O 1
ATOM 796 N N . LYS A 1 104 ? -14.458 6.246 20.817 1.00 67.12 104 LYS A N 1
ATOM 797 C CA . LYS A 1 104 ? -15.552 5.449 21.388 1.00 67.12 104 LYS A CA 1
ATOM 798 C C . LYS A 1 104 ? -15.164 4.695 22.662 1.00 67.12 104 LYS A C 1
ATOM 800 O O . LYS A 1 104 ? -16.060 4.398 23.446 1.00 67.12 104 LYS A O 1
ATOM 805 N N . ARG A 1 105 ? -13.870 4.504 22.949 1.00 64.62 105 ARG A N 1
ATOM 806 C CA . ARG A 1 105 ? -13.375 4.048 24.262 1.00 64.62 105 ARG A CA 1
ATOM 807 C C . ARG A 1 105 ? -13.904 4.936 25.388 1.00 64.62 105 ARG A C 1
ATOM 809 O O . ARG A 1 105 ? -14.492 4.427 26.332 1.00 64.62 105 ARG A O 1
ATOM 816 N N . LEU A 1 106 ? -13.804 6.260 25.230 1.00 56.97 106 LEU A N 1
ATOM 817 C CA . LEU A 1 106 ? -14.342 7.238 26.189 1.00 56.97 106 LEU A CA 1
ATOM 818 C C . LEU A 1 106 ? -15.859 7.084 26.394 1.00 56.97 106 LEU A C 1
ATOM 820 O O . LEU A 1 106 ? -16.352 7.248 27.508 1.00 56.97 106 LEU A O 1
ATOM 824 N N . TYR A 1 107 ? -16.594 6.719 25.338 1.00 57.78 107 TYR A N 1
ATOM 825 C CA . TYR A 1 107 ? -18.036 6.479 25.408 1.00 57.78 107 TYR A CA 1
ATOM 826 C C . TYR A 1 107 ? -18.389 5.163 26.107 1.00 57.78 107 TYR A C 1
ATOM 828 O O . TYR A 1 107 ? -19.357 5.136 26.853 1.00 57.78 107 TYR A O 1
ATOM 836 N N . ILE A 1 108 ? -17.625 4.084 25.927 1.00 61.25 108 ILE A N 1
ATOM 837 C CA . ILE A 1 108 ? -17.882 2.808 26.620 1.00 61.25 108 ILE A CA 1
ATOM 838 C C . ILE A 1 108 ? -17.563 2.932 28.111 1.00 61.25 108 ILE A C 1
ATOM 840 O O . ILE A 1 108 ? -18.340 2.458 28.937 1.00 61.25 108 ILE A O 1
ATOM 844 N N . THR A 1 109 ? -16.501 3.659 28.470 1.00 58.94 109 THR A N 1
ATOM 845 C CA . THR A 1 109 ? -16.216 4.024 29.867 1.00 58.94 109 THR A CA 1
ATOM 846 C C . THR A 1 109 ? -17.366 4.839 30.484 1.00 58.94 109 THR A C 1
ATOM 848 O O . THR A 1 109 ? -17.717 4.650 31.649 1.00 58.94 109 THR A O 1
ATOM 851 N N . ALA A 1 110 ? -18.011 5.708 29.695 1.00 52.50 110 ALA A N 1
ATOM 852 C CA . ALA A 1 110 ? -19.190 6.471 30.114 1.00 52.50 110 ALA A CA 1
ATOM 853 C C . ALA A 1 110 ? -20.488 5.626 30.166 1.00 52.50 110 ALA A C 1
ATOM 855 O O . ALA A 1 110 ? -21.345 5.829 31.024 1.00 52.50 110 ALA A O 1
ATOM 856 N N . ILE A 1 111 ? -20.643 4.628 29.292 1.00 55.56 111 ILE A N 1
ATOM 857 C CA . ILE A 1 111 ? -21.795 3.706 29.281 1.00 55.56 111 ILE A CA 1
ATOM 858 C C . ILE A 1 111 ? -21.744 2.730 30.453 1.00 55.56 111 ILE A C 1
ATOM 860 O O . ILE A 1 111 ? -22.790 2.429 31.027 1.00 55.56 111 ILE A O 1
ATOM 864 N N . ALA A 1 112 ? -20.546 2.308 30.867 1.00 54.50 112 ALA A N 1
ATOM 865 C CA . ALA A 1 112 ? -20.349 1.599 32.128 1.00 54.50 112 ALA A CA 1
ATOM 866 C C . ALA A 1 112 ? -20.836 2.420 33.343 1.00 54.50 112 ALA A C 1
ATOM 868 O O . ALA A 1 112 ? -21.065 1.850 34.407 1.00 54.50 112 ALA A O 1
ATOM 869 N N . THR A 1 113 ? -21.036 3.740 33.192 1.00 54.84 113 THR A N 1
ATOM 870 C CA . THR A 1 113 ? -21.428 4.651 34.275 1.00 54.84 113 THR A CA 1
ATOM 871 C C . THR A 1 113 ? -22.839 5.268 34.180 1.00 54.84 113 THR A C 1
ATOM 873 O O . THR A 1 113 ? -23.314 5.656 35.247 1.00 54.84 113 THR A O 1
ATOM 876 N N . LYS A 1 114 ? -23.558 5.319 33.025 1.00 48.12 114 LYS A N 1
ATOM 877 C CA . LYS A 1 114 ? -25.055 5.456 32.924 1.00 48.12 114 LYS A CA 1
ATOM 878 C C . LYS A 1 114 ? -25.672 5.544 31.491 1.00 48.12 114 LYS A C 1
ATOM 880 O O . LYS A 1 114 ? -25.203 6.261 30.620 1.00 48.12 114 LYS A O 1
ATOM 885 N N . SER A 1 115 ? -26.851 4.914 31.345 1.00 47.12 115 SER A N 1
ATOM 886 C CA . SER A 1 115 ? -28.084 5.184 30.541 1.00 47.12 115 SER A CA 1
ATOM 887 C C . SER A 1 115 ? -28.187 5.284 28.996 1.00 47.12 115 SER A C 1
ATOM 889 O O . SER A 1 115 ? -29.318 5.337 28.521 1.00 47.12 115 SER A O 1
ATOM 891 N N . THR A 1 116 ? -27.143 5.185 28.166 1.00 56.88 116 THR A N 1
ATOM 892 C CA . THR A 1 116 ? -27.336 5.073 26.687 1.00 56.88 116 THR A CA 1
ATOM 893 C C . THR A 1 116 ? -26.519 3.942 26.055 1.00 56.88 116 THR A C 1
ATOM 895 O O . THR A 1 116 ? -25.673 4.146 25.190 1.00 56.88 116 THR A O 1
ATOM 898 N N . LYS A 1 117 ? -26.807 2.706 26.487 1.00 64.00 117 LYS A N 1
ATOM 899 C CA . LYS A 1 117 ? -26.084 1.480 26.097 1.00 64.00 117 LYS A CA 1
ATOM 900 C C . LYS A 1 117 ? -26.286 1.100 24.616 1.00 64.00 117 LYS A C 1
ATOM 902 O O . LYS A 1 117 ? -25.315 0.860 23.909 1.00 64.00 117 LYS A O 1
ATOM 907 N N . GLN A 1 118 ? -27.526 1.119 24.118 1.00 63.69 118 GLN A N 1
ATOM 908 C CA . GLN A 1 118 ? -27.868 0.528 22.812 1.00 63.69 118 GLN A CA 1
ATOM 909 C C . GLN A 1 118 ? -27.337 1.321 21.599 1.00 63.69 118 GLN A C 1
ATOM 911 O O . GLN A 1 118 ? -26.679 0.757 20.734 1.00 63.69 118 GLN A O 1
ATOM 916 N N . SER A 1 119 ? -27.580 2.636 21.538 1.00 63.97 119 SER A N 1
ATOM 917 C CA . SER A 1 119 ? -27.244 3.468 20.362 1.00 63.97 119 SER A CA 1
ATOM 918 C C . SER A 1 119 ? -25.733 3.548 20.091 1.00 63.97 119 SER A C 1
ATOM 920 O O . SER A 1 119 ? -25.277 3.534 18.942 1.00 63.97 119 SER A O 1
ATOM 922 N N . ALA A 1 120 ? -24.927 3.569 21.155 1.00 64.19 120 ALA A N 1
ATOM 923 C CA . ALA A 1 120 ? -23.476 3.587 21.027 1.00 64.19 120 ALA A CA 1
ATOM 924 C C . ALA A 1 120 ? -22.923 2.230 20.570 1.00 64.19 120 ALA A C 1
ATOM 926 O O . ALA A 1 120 ? -22.050 2.207 19.703 1.00 64.19 120 ALA A O 1
ATOM 927 N N . ILE A 1 121 ? -23.465 1.122 21.091 1.00 70.31 121 ILE A N 1
ATOM 928 C CA . ILE A 1 121 ? -23.142 -0.237 20.631 1.00 70.31 121 ILE A CA 1
ATOM 929 C C . ILE A 1 121 ? -23.442 -0.373 19.137 1.00 70.31 121 ILE A C 1
ATOM 931 O O . ILE A 1 121 ? -22.565 -0.773 18.376 1.00 70.31 121 ILE A O 1
ATOM 935 N N . THR A 1 122 ? -24.629 0.049 18.688 1.00 72.44 122 THR A N 1
ATOM 936 C CA . THR A 1 122 ? -25.005 0.004 17.266 1.00 72.44 122 THR A CA 1
ATOM 937 C C . THR A 1 122 ? -24.059 0.832 16.394 1.00 72.44 122 THR A C 1
ATOM 939 O O . THR A 1 122 ? -23.671 0.392 15.314 1.00 72.44 122 THR A O 1
ATOM 942 N N . SER A 1 123 ? -23.631 2.004 16.871 1.00 70.62 123 SER A N 1
ATOM 943 C CA . SER A 1 123 ? -22.682 2.855 16.143 1.00 70.62 123 SER A CA 1
ATOM 944 C C . SER A 1 123 ? -21.301 2.203 16.007 1.00 70.62 123 SER A C 1
ATOM 946 O O . SER A 1 123 ? -20.700 2.253 14.937 1.00 70.62 123 SER A O 1
ATOM 948 N N . ILE A 1 124 ? -20.794 1.582 17.078 1.00 72.25 124 ILE A N 1
ATOM 949 C CA . ILE A 1 124 ? -19.486 0.908 17.079 1.00 72.25 124 ILE A CA 1
ATOM 950 C C . ILE A 1 124 ? -19.521 -0.339 16.195 1.00 72.25 124 ILE A C 1
ATOM 952 O O . ILE A 1 124 ? -18.626 -0.525 15.374 1.00 72.25 124 ILE A O 1
ATOM 956 N N . LEU A 1 125 ? -20.577 -1.147 16.302 1.00 75.50 125 LEU A N 1
ATOM 957 C CA . LEU A 1 125 ? -20.774 -2.323 15.456 1.00 75.50 125 LEU A CA 1
ATOM 958 C C . LEU A 1 125 ? -20.893 -1.957 13.974 1.00 75.50 125 LEU A C 1
ATOM 960 O O . LEU A 1 125 ? -20.303 -2.639 13.142 1.00 75.50 125 LEU A O 1
ATOM 964 N N . GLY A 1 126 ? -21.597 -0.872 13.634 1.00 75.12 126 GLY A N 1
ATOM 965 C CA . GLY A 1 126 ? -21.701 -0.400 12.249 1.00 75.12 126 GLY A CA 1
ATOM 966 C C . GLY A 1 126 ? -20.349 0.014 11.661 1.00 75.12 126 GLY A C 1
ATOM 967 O O . GLY A 1 126 ? -20.051 -0.285 10.506 1.00 75.12 126 GLY A O 1
ATOM 968 N N . ILE A 1 127 ? -19.500 0.648 12.471 1.00 74.31 127 ILE A N 1
ATOM 969 C CA . ILE A 1 127 ? -18.139 1.024 12.077 1.00 74.31 127 ILE A CA 1
ATOM 970 C C . ILE A 1 127 ? -17.251 -0.210 11.913 1.00 74.31 127 ILE A C 1
ATOM 972 O O . ILE A 1 127 ? -16.563 -0.327 10.902 1.00 74.31 127 ILE A O 1
ATOM 976 N N . LEU A 1 128 ? -17.278 -1.132 12.880 1.00 78.44 128 LEU A N 1
ATOM 977 C CA . LEU A 1 128 ? -16.528 -2.383 12.792 1.00 78.44 128 LEU A CA 1
ATOM 978 C C . LEU A 1 128 ? -16.949 -3.168 11.550 1.00 78.44 128 LEU A C 1
ATOM 980 O O . LEU A 1 128 ? -16.089 -3.599 10.797 1.00 78.44 128 LEU A O 1
ATOM 984 N N . ASP A 1 129 ? -18.249 -3.271 11.268 1.00 83.00 129 ASP A N 1
ATOM 985 C CA . ASP A 1 129 ? -18.756 -3.942 10.069 1.00 83.00 129 ASP A CA 1
ATOM 986 C C . ASP A 1 129 ? -18.244 -3.293 8.775 1.00 83.00 129 ASP A C 1
ATOM 988 O O . ASP A 1 129 ? -17.778 -3.996 7.876 1.00 83.00 129 ASP A O 1
ATOM 992 N N . LEU A 1 130 ? -18.265 -1.957 8.693 1.00 83.19 130 LEU A N 1
ATOM 993 C CA . LEU A 1 130 ? -17.744 -1.221 7.541 1.00 83.19 130 LEU A CA 1
ATOM 994 C C . LEU A 1 130 ? -16.235 -1.450 7.361 1.00 83.19 130 LEU A C 1
ATOM 996 O O . LEU A 1 130 ? -15.789 -1.780 6.263 1.00 83.19 130 LEU A O 1
ATOM 1000 N N . SER A 1 131 ? -15.448 -1.298 8.427 1.00 78.56 131 SER A N 1
ATOM 1001 C CA . SER A 1 131 ? -13.992 -1.460 8.379 1.00 78.56 131 SER A CA 1
ATOM 1002 C C . SER A 1 131 ? -13.581 -2.906 8.098 1.00 78.56 131 SER A C 1
ATOM 1004 O O . SER A 1 131 ? -12.677 -3.133 7.299 1.00 78.56 131 SER A O 1
ATOM 1006 N N . THR A 1 132 ? -14.264 -3.891 8.683 1.00 83.25 132 THR A N 1
ATOM 1007 C CA . THR A 1 132 ? -14.039 -5.316 8.408 1.00 83.25 132 THR A CA 1
ATOM 1008 C C . THR A 1 132 ? -14.346 -5.642 6.949 1.00 83.25 132 THR A C 1
ATOM 1010 O O . THR A 1 132 ? -13.529 -6.292 6.306 1.00 83.25 132 THR A O 1
ATOM 1013 N N . LYS A 1 133 ? -15.453 -5.142 6.380 1.00 85.81 133 LYS A N 1
ATOM 1014 C CA . LYS A 1 133 ? -15.754 -5.306 4.944 1.00 85.81 133 LYS A CA 1
ATOM 1015 C C . LYS A 1 133 ? -14.664 -4.702 4.061 1.00 85.81 133 LYS A C 1
ATOM 1017 O O . LYS A 1 133 ? -14.140 -5.377 3.184 1.00 85.81 133 LYS A O 1
ATOM 1022 N N . GLN A 1 134 ? -14.255 -3.466 4.350 1.00 85.75 134 GLN A N 1
ATOM 1023 C CA . GLN A 1 134 ? -13.186 -2.793 3.607 1.00 85.75 134 GLN A CA 1
ATOM 1024 C C . GLN A 1 134 ? -11.840 -3.526 3.684 1.00 85.75 134 GLN A C 1
ATOM 1026 O O . GLN A 1 134 ? -11.070 -3.464 2.728 1.00 85.75 134 GLN A O 1
ATOM 1031 N N . LEU A 1 135 ? -11.551 -4.193 4.806 1.00 85.19 135 LEU A N 1
ATOM 1032 C CA . LEU A 1 135 ? -10.350 -5.008 4.981 1.00 85.19 135 LEU A CA 1
ATOM 1033 C C . LEU A 1 135 ? -10.468 -6.380 4.301 1.00 85.19 135 LEU A C 1
ATOM 1035 O O . LEU A 1 135 ? -9.480 -6.847 3.753 1.00 85.19 135 LEU A O 1
ATOM 1039 N N . MET A 1 136 ? -11.643 -7.017 4.285 1.00 83.75 136 MET A N 1
ATOM 1040 C CA . MET A 1 136 ? -11.846 -8.284 3.564 1.00 83.75 136 MET A CA 1
ATOM 1041 C C . MET A 1 136 ? -11.705 -8.116 2.049 1.00 83.75 136 MET A C 1
ATOM 1043 O O . MET A 1 136 ? -11.069 -8.945 1.404 1.00 83.75 136 MET A O 1
ATOM 1047 N N . ASP A 1 137 ? -12.235 -7.022 1.501 1.00 86.00 137 ASP A N 1
ATOM 1048 C CA . ASP A 1 137 ? -12.156 -6.700 0.069 1.00 86.00 137 ASP A CA 1
ATOM 1049 C C . ASP A 1 137 ? -10.813 -6.055 -0.323 1.00 86.00 137 ASP A C 1
ATOM 1051 O O . ASP A 1 137 ? -10.637 -5.555 -1.439 1.00 86.00 137 ASP A O 1
ATOM 1055 N N . TYR A 1 138 ? -9.860 -5.999 0.607 1.00 85.56 138 TYR A N 1
ATOM 1056 C CA . TYR A 1 138 ? -8.601 -5.310 0.398 1.00 85.56 138 TYR A CA 1
ATOM 1057 C C . TYR A 1 138 ? -7.671 -6.120 -0.525 1.00 85.56 138 TYR A C 1
ATOM 1059 O O . TYR A 1 138 ? -7.496 -7.322 -0.316 1.00 85.56 138 TYR A O 1
ATOM 1067 N N . PRO A 1 139 ? -7.015 -5.497 -1.523 1.00 84.19 139 PRO A N 1
ATOM 1068 C CA . PRO A 1 139 ? -6.146 -6.207 -2.458 1.00 84.19 139 PRO A CA 1
ATOM 1069 C C . PRO A 1 139 ? -4.790 -6.544 -1.817 1.00 84.19 139 PRO A C 1
ATOM 1071 O O . PRO A 1 139 ? -3.769 -5.907 -2.071 1.00 84.19 139 PRO A O 1
ATOM 1074 N N . TYR A 1 140 ? -4.762 -7.564 -0.956 1.00 81.38 140 TYR A N 1
ATOM 1075 C CA . TYR A 1 140 ? -3.556 -7.981 -0.228 1.00 81.38 140 TYR A CA 1
ATOM 1076 C C . TYR A 1 140 ? -2.399 -8.399 -1.147 1.00 81.38 140 TYR A C 1
ATOM 1078 O O . TYR A 1 140 ? -1.238 -8.286 -0.760 1.00 81.38 140 TYR A O 1
ATOM 1086 N N . TRP A 1 141 ? -2.707 -8.866 -2.358 1.00 77.81 141 TRP A N 1
ATOM 1087 C CA . TRP A 1 141 ? -1.727 -9.257 -3.374 1.00 77.81 141 TRP A CA 1
ATOM 1088 C C . TRP A 1 141 ? -0.976 -8.066 -3.988 1.00 77.81 141 TRP A C 1
ATOM 1090 O O . TRP A 1 141 ? 0.130 -8.251 -4.488 1.00 77.81 141 TRP A O 1
ATOM 1100 N N . ASP A 1 142 ? -1.537 -6.855 -3.905 1.00 80.94 142 ASP A N 1
ATOM 1101 C CA . ASP A 1 142 ? -0.919 -5.623 -4.410 1.00 80.94 142 ASP A CA 1
ATOM 1102 C C . ASP A 1 142 ? -0.065 -4.913 -3.342 1.00 80.94 142 ASP A C 1
ATOM 1104 O O . ASP A 1 142 ? 0.519 -3.855 -3.590 1.00 80.94 142 ASP A O 1
ATOM 1108 N N . LEU A 1 143 ? 0.034 -5.485 -2.136 1.00 81.75 143 LEU A N 1
ATOM 1109 C CA . LEU A 1 143 ? 0.884 -4.947 -1.082 1.00 81.75 143 LEU A CA 1
ATOM 1110 C C . LEU A 1 143 ? 2.370 -5.175 -1.391 1.00 81.75 143 LEU A C 1
ATOM 1112 O O . LEU A 1 143 ? 2.766 -6.248 -1.847 1.00 81.75 143 LEU A O 1
ATOM 1116 N N . PRO A 1 144 ? 3.234 -4.203 -1.051 1.00 78.38 144 PRO A N 1
ATOM 1117 C CA . PRO A 1 144 ? 4.651 -4.282 -1.380 1.00 78.38 144 PRO A CA 1
ATOM 1118 C C . PRO A 1 144 ? 5.403 -5.370 -0.608 1.00 78.38 144 PRO A C 1
ATOM 1120 O O . PRO A 1 144 ? 6.457 -5.786 -1.078 1.00 78.38 144 PRO A O 1
ATOM 1123 N N . ASP A 1 145 ? 4.913 -5.794 0.567 1.00 83.12 145 ASP A N 1
ATOM 1124 C CA . ASP A 1 145 ? 5.535 -6.841 1.384 1.00 83.12 145 ASP A CA 1
ATOM 1125 C C . ASP A 1 145 ? 4.518 -7.656 2.188 1.00 83.12 145 ASP A C 1
ATOM 1127 O O . ASP A 1 145 ? 3.503 -7.145 2.667 1.00 83.12 145 ASP A O 1
ATOM 1131 N N . THR A 1 146 ? 4.908 -8.893 2.500 1.00 84.69 146 THR A N 1
ATOM 1132 C CA . THR A 1 146 ? 4.170 -9.817 3.372 1.00 84.69 146 THR A CA 1
ATOM 1133 C C . THR A 1 146 ? 3.961 -9.275 4.788 1.00 84.69 146 THR A C 1
ATOM 1135 O O . THR A 1 146 ? 2.950 -9.576 5.409 1.00 84.69 146 THR A O 1
ATOM 1138 N N . ARG A 1 147 ? 4.879 -8.449 5.315 1.00 85.50 147 ARG A N 1
ATOM 1139 C CA . ARG A 1 147 ? 4.744 -7.879 6.672 1.00 85.50 147 ARG A CA 1
ATOM 1140 C C . ARG A 1 147 ? 3.519 -6.975 6.796 1.00 85.50 147 ARG A C 1
ATOM 1142 O O . ARG A 1 147 ? 2.752 -7.123 7.737 1.00 85.50 147 ARG A O 1
ATOM 1149 N N . VAL A 1 148 ? 3.311 -6.096 5.813 1.00 86.38 148 VAL A N 1
ATOM 1150 C CA . VAL A 1 148 ? 2.148 -5.198 5.784 1.00 86.38 148 VAL A CA 1
ATOM 1151 C C . VAL A 1 148 ? 0.855 -6.009 5.685 1.00 86.38 148 VAL A C 1
ATOM 1153 O O . VAL A 1 148 ? -0.108 -5.716 6.389 1.00 86.38 148 VAL A O 1
ATOM 1156 N N . ALA A 1 149 ? 0.853 -7.066 4.867 1.00 86.19 149 ALA A N 1
ATOM 1157 C CA . ALA A 1 149 ? -0.291 -7.964 4.731 1.00 86.19 149 ALA A CA 1
ATOM 1158 C C . ALA A 1 149 ? -0.632 -8.672 6.053 1.00 86.19 149 ALA A C 1
ATOM 1160 O O . ALA A 1 149 ? -1.793 -8.681 6.457 1.00 86.19 149 ALA A O 1
ATOM 1161 N N . ILE A 1 150 ? 0.378 -9.194 6.758 1.00 87.69 150 ILE A N 1
ATOM 1162 C CA . ILE A 1 150 ? 0.211 -9.842 8.067 1.00 87.69 150 ILE A CA 1
ATOM 1163 C C . ILE A 1 150 ? -0.384 -8.867 9.088 1.00 87.69 150 ILE A C 1
ATOM 1165 O O . ILE A 1 150 ? -1.313 -9.226 9.807 1.00 87.69 150 ILE A O 1
ATOM 1169 N N . ASP A 1 151 ? 0.119 -7.634 9.164 1.00 88.50 151 ASP A N 1
ATOM 1170 C CA . ASP A 1 151 ? -0.373 -6.674 10.156 1.00 88.50 151 ASP A CA 1
ATOM 1171 C C . ASP A 1 151 ? -1.794 -6.186 9.843 1.00 88.50 151 ASP A C 1
ATOM 1173 O O . ASP A 1 151 ? -2.612 -6.074 10.755 1.00 88.50 151 ASP A O 1
ATOM 1177 N N . LEU A 1 152 ? -2.140 -5.999 8.567 1.00 86.94 152 LEU A N 1
ATOM 1178 C CA . LEU A 1 152 ? -3.525 -5.745 8.151 1.00 86.94 152 LEU A CA 1
ATOM 1179 C C . LEU A 1 152 ? -4.449 -6.927 8.477 1.00 86.94 152 LEU A C 1
ATOM 1181 O O . LEU A 1 152 ? -5.588 -6.721 8.896 1.00 86.94 152 LEU A O 1
ATOM 1185 N N . GLN A 1 153 ? -3.970 -8.163 8.331 1.00 88.38 153 GLN A N 1
ATOM 1186 C CA . GLN A 1 153 ? -4.736 -9.355 8.687 1.00 88.38 153 GLN A CA 1
ATOM 1187 C C . GLN A 1 153 ? -4.972 -9.456 10.200 1.00 88.38 153 GLN A C 1
ATOM 1189 O O . GLN A 1 153 ? -6.068 -9.823 10.617 1.00 88.38 153 GLN A O 1
ATOM 1194 N N . LYS A 1 154 ? -4.002 -9.062 11.036 1.00 88.56 154 LYS A N 1
ATOM 1195 C CA . LYS A 1 154 ? -4.204 -8.958 12.492 1.00 88.56 154 LYS A CA 1
ATOM 1196 C C . LYS A 1 154 ? -5.271 -7.921 12.846 1.00 88.56 154 LYS A C 1
ATOM 1198 O O . LYS A 1 154 ? -6.092 -8.183 13.719 1.00 88.56 154 LYS A O 1
ATOM 1203 N N . VAL A 1 155 ? -5.300 -6.770 12.161 1.00 88.25 155 VAL A N 1
ATOM 1204 C CA . VAL A 1 155 ? -6.362 -5.757 12.341 1.00 88.25 155 VAL A CA 1
ATOM 1205 C C . VAL A 1 155 ? -7.730 -6.333 11.954 1.00 88.25 155 VAL A C 1
ATOM 1207 O O . VAL A 1 155 ? -8.708 -6.162 12.684 1.00 88.25 155 VAL A O 1
ATOM 1210 N N . LEU A 1 156 ? -7.807 -7.057 10.834 1.00 88.19 156 LEU A N 1
ATOM 1211 C CA . LEU A 1 156 ? -9.033 -7.726 10.396 1.00 88.19 156 LEU A CA 1
ATOM 1212 C C . LEU A 1 156 ? -9.514 -8.765 11.423 1.00 88.19 156 LEU A C 1
ATOM 1214 O O . LEU A 1 156 ? -10.692 -8.785 11.773 1.00 88.19 156 LEU A O 1
ATOM 1218 N N . GLN A 1 157 ? -8.613 -9.600 11.937 1.00 85.75 157 GLN A N 1
ATOM 1219 C CA . GLN A 1 157 ? -8.940 -10.601 12.955 1.00 85.75 157 GLN A CA 1
ATOM 1220 C C . GLN A 1 157 ? -9.415 -9.948 14.254 1.00 85.75 157 GLN A C 1
ATOM 1222 O O . GLN A 1 157 ? -10.476 -10.306 14.756 1.00 85.75 157 GLN A O 1
ATOM 1227 N N . ALA A 1 158 ? -8.682 -8.953 14.760 1.00 84.69 158 ALA A N 1
ATOM 1228 C CA . ALA A 1 158 ? -9.038 -8.249 15.989 1.00 84.69 158 ALA A CA 1
ATOM 1229 C C . ALA A 1 158 ? -10.392 -7.526 15.872 1.00 84.69 158 ALA A C 1
ATOM 1231 O O . ALA A 1 158 ? -11.212 -7.609 16.780 1.00 84.69 158 ALA A O 1
ATOM 1232 N N . SER A 1 159 ? -10.666 -6.869 14.738 1.00 83.69 159 SER A N 1
ATOM 1233 C CA . SER A 1 159 ? -11.962 -6.213 14.498 1.00 83.69 159 SER A CA 1
ATOM 1234 C C . SER A 1 159 ? -13.118 -7.211 14.371 1.00 83.69 159 SER A C 1
ATOM 1236 O O . SER A 1 159 ? -14.197 -6.966 14.909 1.00 83.69 159 SER A O 1
ATOM 1238 N N . SER A 1 160 ? -12.889 -8.356 13.721 1.00 82.88 160 SER A N 1
ATOM 1239 C CA . SER A 1 160 ? -13.901 -9.408 13.561 1.00 82.88 160 SER A CA 1
ATOM 1240 C C . SER A 1 160 ? -14.225 -10.104 14.884 1.00 82.88 160 SER A C 1
ATOM 1242 O O . SER A 1 160 ? -15.395 -10.326 15.180 1.00 82.88 160 SER A O 1
ATOM 1244 N N . LEU A 1 161 ? -13.208 -10.410 15.696 1.00 82.00 161 LEU A N 1
ATOM 1245 C CA . LEU A 1 161 ? -13.389 -10.972 17.038 1.00 82.00 161 LEU A CA 1
ATOM 1246 C C . LEU A 1 161 ? -14.160 -10.005 17.933 1.00 82.00 161 LEU A C 1
ATOM 1248 O O . LEU A 1 161 ? -15.152 -10.385 18.548 1.00 82.00 161 LEU A O 1
ATOM 1252 N N . LEU A 1 162 ? -13.767 -8.729 17.923 1.00 78.81 162 LEU A N 1
ATOM 1253 C CA . LEU A 1 162 ? -14.445 -7.705 18.704 1.00 78.81 162 LEU A CA 1
ATOM 1254 C C . LEU A 1 162 ? -15.922 -7.566 18.311 1.00 78.81 162 LEU A C 1
ATOM 1256 O O . LEU A 1 162 ? -16.758 -7.362 19.181 1.00 78.81 162 LEU A O 1
ATOM 1260 N N . LYS A 1 163 ? -16.260 -7.714 17.023 1.00 76.31 163 LYS A N 1
ATOM 1261 C CA . LYS A 1 163 ? -17.648 -7.701 16.540 1.00 76.31 163 LYS A CA 1
ATOM 1262 C C . LYS A 1 163 ? -18.486 -8.845 17.122 1.00 76.31 163 LYS A C 1
ATOM 1264 O O . LYS A 1 163 ? -19.650 -8.620 17.433 1.00 76.31 163 LYS A O 1
ATOM 1269 N N . LEU A 1 164 ? -17.912 -10.043 17.254 1.00 74.06 164 LEU A N 1
ATOM 1270 C CA . LEU A 1 164 ? -18.598 -11.213 17.817 1.00 74.06 164 LEU A CA 1
ATOM 1271 C C . LEU A 1 164 ? -18.843 -11.066 19.324 1.00 74.06 164 LEU A C 1
ATOM 1273 O O . LEU A 1 164 ? -19.861 -11.522 19.829 1.00 74.06 164 LEU A O 1
ATOM 1277 N N . GLU A 1 165 ? -17.924 -10.414 20.034 1.00 71.19 165 GLU A N 1
ATOM 1278 C CA . GLU A 1 165 ? -17.963 -10.275 21.496 1.00 71.19 165 GLU A CA 1
ATOM 1279 C C . GLU A 1 165 ? -18.683 -8.992 21.968 1.00 71.19 165 GLU A C 1
ATOM 1281 O O . GLU A 1 165 ? -18.896 -8.802 23.165 1.00 71.19 165 GLU A O 1
ATOM 1286 N N . PHE A 1 166 ? -19.075 -8.093 21.055 1.00 68.31 166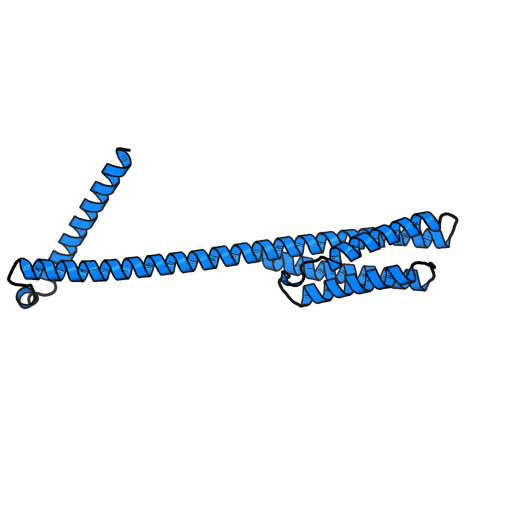 PHE A N 1
ATOM 1287 C CA . PHE A 1 166 ? -19.648 -6.783 21.406 1.00 68.31 166 PHE A CA 1
ATOM 1288 C C . PHE A 1 166 ? -21.121 -6.806 21.843 1.00 68.31 166 PHE A C 1
ATOM 1290 O O . PHE A 1 166 ? -21.659 -5.754 22.201 1.00 68.31 166 PHE A O 1
ATOM 1297 N N . GLU A 1 167 ? -21.792 -7.960 21.792 1.00 60.88 167 GLU A N 1
ATOM 1298 C CA . GLU A 1 167 ? -23.199 -8.081 22.199 1.00 60.88 167 GLU A CA 1
ATOM 1299 C C . GLU A 1 167 ? -23.396 -7.832 23.704 1.00 60.88 167 GLU A C 1
ATOM 1301 O O . GLU A 1 167 ? -24.453 -7.334 24.096 1.00 60.88 167 GLU A O 1
ATOM 1306 N N . ASP A 1 168 ? -22.361 -8.052 24.529 1.00 62.09 168 ASP A N 1
ATOM 1307 C CA . ASP A 1 168 ? -22.392 -7.766 25.965 1.00 62.09 168 ASP A CA 1
ATOM 1308 C C . ASP A 1 168 ? -21.131 -6.998 26.416 1.00 62.09 168 ASP A C 1
ATOM 1310 O O . ASP A 1 168 ? -20.061 -7.592 26.572 1.00 62.09 168 ASP A O 1
ATOM 1314 N N . PRO A 1 169 ? -21.201 -5.664 26.625 1.00 60.66 169 PRO A N 1
ATOM 1315 C CA . PRO A 1 169 ? -20.038 -4.867 27.003 1.00 60.66 169 PRO A CA 1
ATOM 1316 C C . PRO A 1 169 ? -19.621 -5.201 28.438 1.00 60.66 169 PRO A C 1
ATOM 1318 O O . PRO A 1 169 ? -20.194 -4.704 29.412 1.00 60.66 169 PRO A O 1
ATOM 1321 N N . SER A 1 170 ? -18.613 -6.057 28.544 1.00 66.50 170 SER A N 1
ATOM 1322 C CA . SER A 1 170 ? -17.972 -6.478 29.783 1.00 66.50 170 SER A CA 1
ATOM 1323 C C . SER A 1 170 ? -16.578 -5.849 29.899 1.00 66.50 170 SER A C 1
ATOM 1325 O O . SER A 1 170 ? -16.115 -5.134 29.004 1.00 66.50 170 SER A O 1
ATOM 1327 N N . LEU A 1 171 ? -15.886 -6.104 31.013 1.00 65.94 171 LEU A N 1
ATOM 1328 C CA . LEU A 1 171 ? -14.485 -5.700 31.180 1.00 65.94 171 LEU A CA 1
ATOM 1329 C C . LEU A 1 171 ? -13.590 -6.288 30.066 1.00 65.94 171 LEU A C 1
ATOM 1331 O O . LEU A 1 171 ? -12.646 -5.635 29.625 1.00 65.94 171 LEU A O 1
ATOM 1335 N N . ASP A 1 172 ? -13.933 -7.474 29.556 1.00 71.94 172 ASP A N 1
ATOM 1336 C CA . ASP A 1 172 ? -13.210 -8.121 28.458 1.00 71.94 172 ASP A CA 1
ATOM 1337 C C . ASP A 1 172 ? -13.364 -7.359 27.140 1.00 71.94 172 ASP A C 1
ATOM 1339 O O . ASP A 1 172 ? -12.383 -7.174 26.422 1.00 71.94 172 ASP A O 1
ATOM 1343 N N . THR A 1 173 ? -14.543 -6.801 26.850 1.00 72.44 173 THR A N 1
ATOM 1344 C CA . THR A 1 173 ? -14.761 -5.973 25.651 1.00 72.44 173 THR A CA 1
ATOM 1345 C C . THR A 1 173 ? -13.867 -4.725 25.655 1.00 72.44 173 THR A C 1
ATOM 1347 O O . THR A 1 173 ? -13.358 -4.320 24.609 1.00 72.44 173 THR A O 1
ATOM 1350 N N . LEU A 1 174 ? -13.632 -4.125 26.831 1.00 72.88 174 LEU A N 1
ATOM 1351 C CA . LEU A 1 174 ? -12.704 -2.998 26.996 1.00 72.88 174 LEU A CA 1
ATOM 1352 C C . LEU A 1 174 ? -11.248 -3.413 26.746 1.00 72.88 174 LEU A C 1
ATOM 1354 O O . LEU A 1 174 ? -10.536 -2.710 26.029 1.00 72.88 174 LEU A O 1
ATOM 1358 N N . ASN A 1 175 ? -10.824 -4.568 27.264 1.00 79.81 175 ASN A N 1
ATOM 1359 C CA . ASN A 1 175 ? -9.482 -5.101 27.016 1.00 79.81 175 ASN A CA 1
ATOM 1360 C C . ASN A 1 175 ? -9.259 -5.395 25.523 1.00 79.81 175 ASN A C 1
ATOM 1362 O O . ASN A 1 175 ? -8.226 -5.032 24.964 1.00 79.81 175 ASN A O 1
ATOM 1366 N N . ARG A 1 176 ? -10.256 -5.970 24.839 1.00 79.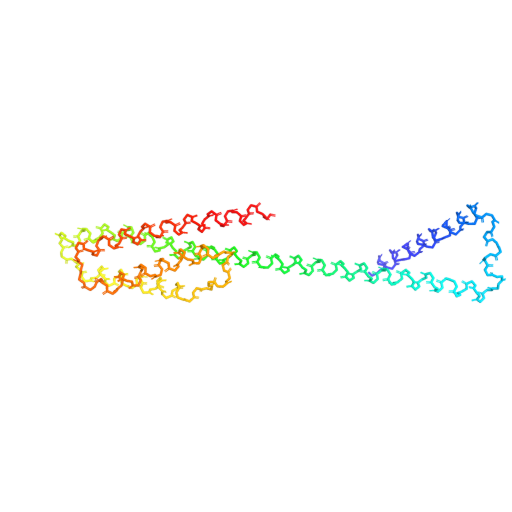38 176 ARG A N 1
ATOM 1367 C CA . ARG A 1 176 ? -10.211 -6.239 23.392 1.00 79.38 176 ARG A CA 1
ATOM 1368 C C . ARG A 1 176 ? -10.157 -4.977 22.538 1.00 79.38 176 ARG A C 1
ATOM 1370 O O . ARG A 1 176 ? -9.507 -4.961 21.494 1.00 79.38 176 ARG A O 1
ATOM 1377 N N . LEU A 1 177 ? -10.816 -3.904 22.966 1.00 80.31 177 LEU A N 1
ATOM 1378 C CA . LEU A 1 177 ? -10.697 -2.597 22.316 1.00 80.31 177 LEU A CA 1
ATOM 1379 C C . LEU A 1 177 ? -9.289 -2.022 22.453 1.00 80.31 177 LEU A C 1
ATOM 1381 O O . LEU A 1 177 ? -8.771 -1.464 21.485 1.00 80.31 177 LEU A O 1
ATOM 1385 N N . ASP A 1 178 ? -8.667 -2.174 23.621 1.00 83.12 178 ASP A N 1
ATOM 1386 C CA . ASP A 1 178 ? -7.284 -1.751 23.844 1.00 83.12 178 ASP A CA 1
ATOM 1387 C C . ASP A 1 178 ? -6.302 -2.593 23.008 1.00 83.12 178 ASP A C 1
ATOM 1389 O O . ASP A 1 178 ? -5.393 -2.034 22.385 1.00 83.12 178 ASP A O 1
ATOM 1393 N N . GLU A 1 179 ? -6.537 -3.904 22.884 1.00 86.38 179 GLU A N 1
ATOM 1394 C CA . GLU A 1 179 ? -5.809 -4.778 21.953 1.00 86.38 179 GLU A CA 1
ATOM 1395 C C . GLU A 1 179 ? -5.971 -4.313 20.499 1.00 86.38 179 GLU A C 1
ATOM 1397 O O . GLU A 1 179 ? -4.978 -4.140 19.788 1.00 86.38 179 GLU A O 1
ATOM 1402 N N . LEU A 1 180 ? -7.202 -4.040 20.051 1.00 86.94 180 LEU A N 1
ATOM 1403 C CA . LEU A 1 180 ? -7.465 -3.545 18.699 1.00 86.94 180 LEU A CA 1
ATOM 1404 C C . LEU A 1 180 ? -6.760 -2.208 18.446 1.00 86.94 180 LEU A C 1
ATOM 1406 O O . LEU A 1 180 ? -6.181 -2.009 17.377 1.00 86.94 180 LEU A O 1
ATOM 1410 N N . LEU A 1 181 ? -6.767 -1.298 19.421 1.00 87.81 181 LEU A N 1
ATOM 1411 C CA . LEU A 1 181 ? -6.108 0.002 19.318 1.00 87.81 181 LEU A CA 1
ATOM 1412 C C . LEU A 1 181 ? -4.587 -0.162 19.196 1.00 87.81 181 LEU A C 1
ATOM 1414 O O . LEU A 1 181 ? -3.970 0.496 18.351 1.00 87.81 181 LEU A O 1
ATOM 1418 N N . ALA A 1 182 ? -3.987 -1.072 19.968 1.00 88.94 182 ALA A N 1
ATOM 1419 C CA . ALA A 1 182 ? -2.567 -1.402 19.877 1.00 88.94 182 ALA A CA 1
ATOM 1420 C C . ALA A 1 182 ? -2.203 -2.013 18.513 1.00 88.94 182 ALA A C 1
ATOM 1422 O O . ALA A 1 182 ? -1.240 -1.575 17.876 1.00 88.94 182 ALA A O 1
ATOM 1423 N N . VAL A 1 183 ? -3.003 -2.964 18.020 1.00 90.88 183 VAL A N 1
ATOM 1424 C CA . VAL A 1 183 ? -2.797 -3.604 16.711 1.00 90.88 183 VAL A CA 1
ATOM 1425 C C . VAL A 1 183 ? -2.946 -2.588 15.575 1.00 90.88 183 VAL A C 1
ATOM 1427 O O . VAL A 1 183 ? -2.086 -2.525 14.695 1.00 90.88 183 VAL A O 1
ATOM 1430 N N . CYS A 1 184 ? -3.962 -1.720 15.623 1.00 90.00 184 CYS A N 1
ATOM 1431 C CA . CYS A 1 184 ? -4.132 -0.633 14.656 1.00 90.00 184 CYS A CA 1
ATOM 1432 C C . CYS A 1 184 ? -2.953 0.345 14.695 1.00 90.00 184 CYS A C 1
ATOM 1434 O O . CYS A 1 184 ? -2.464 0.778 13.653 1.00 90.00 184 CYS A O 1
ATOM 1436 N N . HIS A 1 185 ? -2.466 0.696 15.887 1.00 91.88 185 HIS A N 1
ATOM 1437 C CA . HIS A 1 185 ? -1.313 1.579 16.031 1.00 91.88 185 HIS A CA 1
ATOM 1438 C C . HIS A 1 185 ? -0.056 0.971 15.396 1.00 91.88 185 HIS A C 1
ATOM 1440 O O . HIS A 1 185 ? 0.641 1.657 14.646 1.00 91.88 185 HIS A O 1
ATOM 1446 N N . HIS A 1 186 ? 0.210 -0.310 15.655 1.00 91.62 186 HIS A N 1
ATOM 1447 C CA . HIS A 1 186 ? 1.349 -1.017 15.078 1.00 91.62 186 HIS A CA 1
ATOM 1448 C C . HIS A 1 186 ? 1.261 -1.089 13.549 1.00 91.62 186 HIS A C 1
ATOM 1450 O O . HIS A 1 186 ? 2.186 -0.658 12.859 1.00 91.62 186 HIS A O 1
ATOM 1456 N N . ALA A 1 187 ? 0.122 -1.543 13.015 1.00 89.75 187 ALA A N 1
ATOM 1457 C CA . ALA A 1 187 ? -0.101 -1.643 11.575 1.00 89.75 187 ALA A CA 1
ATOM 1458 C C . ALA A 1 187 ? 0.053 -0.281 10.875 1.00 89.75 187 ALA A C 1
ATOM 1460 O O . ALA A 1 187 ? 0.658 -0.188 9.807 1.00 89.75 187 ALA A O 1
ATOM 1461 N N . LEU A 1 188 ? -0.421 0.799 11.505 1.00 92.44 188 LEU A N 1
ATOM 1462 C CA . LEU A 1 188 ? -0.303 2.156 10.979 1.00 92.44 188 LEU A CA 1
ATOM 1463 C C . LEU A 1 188 ? 1.152 2.642 10.922 1.00 92.44 188 LEU A C 1
ATOM 1465 O O . LEU A 1 188 ? 1.536 3.270 9.936 1.00 92.44 188 LEU A O 1
ATOM 1469 N N . ILE A 1 189 ? 1.976 2.340 11.932 1.00 92.38 189 ILE A N 1
ATOM 1470 C CA . ILE A 1 189 ? 3.418 2.638 11.889 1.00 92.38 189 ILE A CA 1
ATOM 1471 C C . ILE A 1 189 ? 4.069 1.889 10.727 1.00 92.38 189 ILE A C 1
ATOM 1473 O O . ILE A 1 189 ? 4.769 2.505 9.923 1.00 92.38 189 ILE A O 1
ATOM 1477 N N . VAL A 1 190 ? 3.819 0.583 10.613 1.00 91.75 190 VAL A N 1
ATOM 1478 C CA . VAL A 1 190 ? 4.413 -0.260 9.566 1.00 91.75 190 VAL A CA 1
ATOM 1479 C C . VAL A 1 190 ? 4.033 0.252 8.174 1.00 91.75 190 VAL A C 1
ATOM 1481 O O . VAL A 1 190 ? 4.913 0.434 7.329 1.00 91.75 190 VAL A O 1
ATOM 1484 N N . CYS A 1 191 ? 2.756 0.578 7.951 1.00 90.50 191 CYS A N 1
ATOM 1485 C CA . CYS A 1 191 ? 2.294 1.139 6.682 1.00 90.50 191 CYS A CA 1
ATOM 1486 C C . CYS A 1 191 ? 2.937 2.503 6.385 1.00 90.50 191 CYS A C 1
ATOM 1488 O O . CYS A 1 191 ? 3.417 2.713 5.274 1.00 90.50 191 CYS A O 1
ATOM 1490 N N . LYS A 1 192 ? 3.010 3.414 7.367 1.00 92.19 192 LYS A N 1
ATOM 1491 C CA . LYS A 1 192 ? 3.610 4.751 7.189 1.00 92.19 192 LYS A CA 1
ATOM 1492 C C . LYS A 1 192 ? 5.105 4.695 6.895 1.00 92.19 192 LYS A C 1
ATOM 1494 O O . LYS A 1 192 ? 5.573 5.387 5.995 1.00 92.19 192 LYS A O 1
ATOM 1499 N N . VAL A 1 193 ? 5.850 3.858 7.617 1.00 92.50 193 VAL A N 1
ATOM 1500 C CA . VAL A 1 193 ? 7.281 3.634 7.355 1.00 92.50 193 VAL A CA 1
ATOM 1501 C C . VAL A 1 193 ? 7.472 3.045 5.963 1.00 92.50 193 VAL A C 1
ATOM 1503 O O . VAL A 1 193 ? 8.401 3.415 5.246 1.00 92.50 193 VAL A O 1
ATOM 1506 N N . ARG A 1 194 ? 6.593 2.133 5.536 1.00 88.94 194 ARG A N 1
ATOM 1507 C CA . ARG A 1 194 ? 6.730 1.544 4.208 1.00 88.94 194 ARG A CA 1
ATOM 1508 C C . ARG A 1 194 ? 6.380 2.522 3.092 1.00 88.94 194 ARG A C 1
ATOM 1510 O O . ARG A 1 194 ? 7.087 2.541 2.085 1.00 88.94 194 ARG A O 1
ATOM 1517 N N . LEU A 1 195 ? 5.361 3.353 3.295 1.00 90.62 195 LEU A N 1
ATOM 1518 C CA . LEU A 1 195 ? 4.994 4.430 2.383 1.00 90.62 195 LEU A CA 1
ATOM 1519 C C . LEU A 1 195 ? 6.156 5.414 2.209 1.00 90.62 195 LEU A C 1
ATOM 1521 O O . LEU A 1 195 ? 6.569 5.667 1.078 1.00 90.62 195 LEU A O 1
ATOM 1525 N N . SER A 1 196 ? 6.757 5.883 3.307 1.00 89.62 196 SER A N 1
ATOM 1526 C CA . SER A 1 196 ? 7.881 6.824 3.242 1.00 89.62 196 SER A CA 1
ATOM 1527 C C . SER A 1 196 ? 9.102 6.224 2.540 1.00 89.62 196 SER A C 1
ATOM 1529 O O . SER A 1 196 ? 9.732 6.895 1.728 1.00 89.62 196 SER A O 1
ATOM 1531 N N . LEU 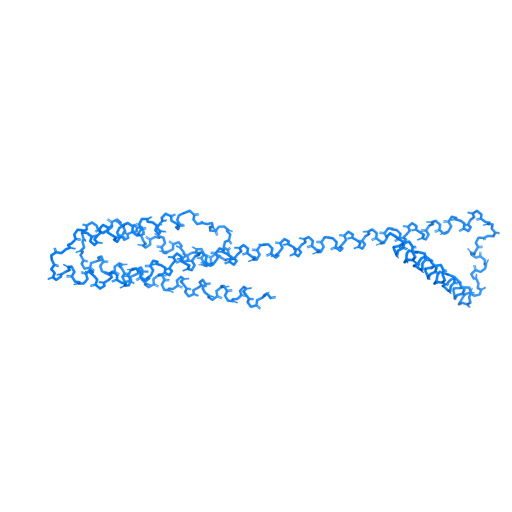A 1 197 ? 9.400 4.936 2.751 1.00 88.50 197 LEU A N 1
ATOM 1532 C CA . LEU A 1 197 ? 10.467 4.233 2.028 1.00 88.50 197 LEU A CA 1
ATOM 1533 C C . LEU A 1 197 ? 10.202 4.108 0.521 1.00 88.50 197 LEU A C 1
ATOM 1535 O O . LEU A 1 197 ? 11.151 4.039 -0.262 1.00 88.50 197 LEU A O 1
ATOM 1539 N N . ARG A 1 198 ? 8.936 4.018 0.101 1.00 85.31 198 ARG A N 1
ATOM 1540 C CA . ARG A 1 198 ? 8.560 3.935 -1.319 1.00 85.31 198 ARG A CA 1
ATOM 1541 C C . ARG A 1 198 ? 8.575 5.310 -1.982 1.00 85.31 198 ARG A C 1
ATOM 1543 O O . ARG A 1 198 ? 9.070 5.415 -3.105 1.00 85.31 198 ARG A O 1
ATOM 1550 N N . GLN A 1 199 ? 8.134 6.342 -1.266 1.00 85.88 199 GLN A N 1
ATOM 1551 C CA . GLN A 1 199 ? 8.205 7.740 -1.693 1.00 85.88 199 GLN A CA 1
ATOM 1552 C C . GLN A 1 199 ? 9.655 8.246 -1.763 1.00 85.88 199 GLN A C 1
ATOM 1554 O O . GLN A 1 199 ? 10.041 8.827 -2.760 1.00 85.88 199 GLN A O 1
ATOM 1559 N N . ALA A 1 200 ? 10.523 7.928 -0.799 1.00 83.12 200 ALA A N 1
ATOM 1560 C CA . ALA A 1 200 ? 11.935 8.341 -0.832 1.00 83.12 200 ALA A CA 1
ATOM 1561 C C . ALA A 1 200 ? 12.753 7.712 -1.981 1.00 83.12 200 ALA A C 1
ATOM 1563 O O . ALA A 1 200 ? 13.864 8.144 -2.271 1.00 83.12 200 ALA A O 1
ATOM 1564 N N . LYS A 1 201 ? 12.223 6.661 -2.618 1.00 71.62 201 LYS A N 1
ATOM 1565 C CA . LYS A 1 201 ? 12.812 6.021 -3.802 1.00 71.62 201 LYS A CA 1
ATOM 1566 C C . LYS A 1 201 ? 12.249 6.577 -5.122 1.00 71.62 201 LYS A C 1
ATOM 1568 O O . LYS A 1 201 ? 12.456 5.937 -6.155 1.00 71.62 201 LYS A O 1
ATOM 1573 N N . SER A 1 202 ? 11.414 7.628 -5.113 1.00 59.12 202 SER A N 1
ATOM 1574 C CA . SER A 1 202 ? 10.966 8.351 -6.330 1.00 59.12 202 SER A CA 1
ATOM 1575 C C . SER A 1 202 ? 11.874 9.529 -6.596 1.00 59.12 202 SER A C 1
ATOM 1577 O O . SER A 1 202 ? 12.260 9.673 -7.770 1.00 59.12 202 SER A O 1
#

Foldseek 3Di:
DVVVVVVVVVVVVVVVVVVVVVVVVVCVVDVPCVVVQDPDPVVNVVVVVVVVVVVVVVVVVVVVVVVVVVVVVVVVVVLLVLQLVLLVLLLVLLVVLLVVLVVLLVVLVVVVVDDDLPPSLVVNLVSLVVSLVCLVPRPLVSHPDPVLSVLSVVLNVLSVVLNVVSPDDDPVNSVSSVVSNVSSVVSNVVSVVVSVVSVVVD

pLDDT: mean 74.51, std 12.47, range [42.38, 92.5]

Radius of gyration: 35.03 Å; chains: 1; bounding box: 76×35×95 Å

Sequence (202 aa):
MEIRVKFDAALWFISALCALIVIAALLMAFPGLSGWLPSNSSELASWFQSIGAIGAIIGVWWQTNYQLREAKKSTAAIKKDNEIAVLERAIFIISSLKEMVAAKRLYITAIATKSTKQSAITSILGILDLSTKQLMDYPYWDLPDTRVAIDLQKVLQASSLLKLEFEDPSLDTLNRLDELLAVCHHALIVCKVRLSLRQAKS